Protein AF-A0A0R1DWP8-F1 (afdb_monomer)

Foldseek 3Di:
DPPVVVVVVVVLVPDDDPDDDPDDDDDDDDDDDDDPVVVVVVPDDDDDDDDDDDDDDDDDDDDDFPPPDDDDDDPDDPPDDDDPPPPPDPDDDVVVVLVVLQALPPPCLVVLCVVQQPVLVVVLVVLLVVLVVLLVVLVDPVNQWLLSLLSNLLSVLSNLLSVLSCLARHQLSNCSHPVPPPCSNFPPNLVCVLPSVLSNQLSVQLNVQSVVVSVVLVVCVPVPVVVNVVCTGSVNSVVSSVVSSVVSCVLSVCSSQQKDKDWADDPPDPDIGIDIDGHPLNPDPVCCCVNVPVSCVVSVPPD

Mean predicted aligned error: 15.62 Å

Sequence (303 aa):
MSGAAVARLLLRLELPSPGVMPPPPTDYDYGGPISDDEFLASAMATEGPTVRYDLFPQNHSQSTLQIVLNHTEVQTDLQYPHYDDLGLDPEPNWTRICEDVYNPLLENNRIEFWVCGVLINIVGVLGILGNIISMIILSRPQMRSSINYLLTGLARCDTVLIITSILLFGIPSIYPYTGHFFGYYNYVYPFISPAVFPIGMIAQTASIYMTFTVTLERYVAVCHPLKARALCTYGRAKIYFIVCVCFSLAYNMPRFWEVLTITYPEPGKDVILHCVRPSRLRRSEAYINIYIHWCYLIAGEAG

Solvent-accessible surface area (backbone atoms only — not comparable to full-atom values): 17936 Å² total; per-residue (Å²): 135,71,62,66,62,53,48,47,56,47,52,78,73,63,67,77,76,79,73,84,72,78,80,77,86,90,82,81,90,81,77,83,85,84,57,77,73,68,63,60,63,78,76,69,89,84,89,91,90,90,91,86,88,89,87,86,89,84,91,79,95,78,90,87,80,77,78,86,79,80,74,77,95,69,98,65,76,97,81,73,92,72,93,69,86,74,79,81,66,99,66,78,71,60,66,61,57,46,54,58,74,69,46,54,83,48,77,62,30,60,58,39,22,54,50,29,29,43,46,43,37,55,55,33,55,54,48,42,53,51,28,50,52,46,37,61,61,37,67,35,80,92,47,73,40,20,67,34,51,41,53,37,51,30,32,51,23,51,39,49,27,38,52,34,43,31,62,70,38,10,61,46,27,38,22,52,62,67,70,44,62,50,66,47,45,38,72,40,40,31,72,45,43,39,59,43,51,32,50,24,51,22,23,48,47,22,30,52,50,40,51,52,48,50,52,50,50,54,48,35,48,70,80,34,53,80,56,22,73,70,64,60,29,55,74,47,32,53,49,52,52,50,51,33,45,54,51,19,44,64,72,36,50,71,48,51,57,30,41,42,66,47,78,44,76,45,90,96,50,98,53,70,47,38,34,74,42,80,27,74,57,60,68,32,67,67,46,42,50,49,54,60,47,49,45,38,53,61,67,62,68,74,115

Structure (mmCIF, N/CA/C/O backbone):
data_AF-A0A0R1DWP8-F1
#
_entry.id   AF-A0A0R1DWP8-F1
#
loop_
_atom_site.group_PDB
_atom_site.id
_atom_site.type_symbol
_atom_site.label_atom_id
_atom_site.label_alt_id
_atom_site.label_comp_id
_atom_site.label_asym_id
_atom_site.label_entity_id
_atom_site.label_seq_id
_atom_site.pdbx_PDB_ins_code
_atom_site.Cartn_x
_atom_site.Cartn_y
_atom_site.Cartn_z
_atom_site.occupancy
_atom_site.B_iso_or_equiv
_atom_site.auth_seq_id
_atom_site.auth_comp_id
_atom_site.auth_asym_id
_atom_site.auth_atom_id
_atom_site.pdbx_PDB_model_num
ATOM 1 N N . MET A 1 1 ? -2.349 12.194 1.369 1.00 28.66 1 MET A N 1
ATOM 2 C CA . MET A 1 1 ? -1.369 12.363 0.265 1.00 28.66 1 MET A CA 1
ATOM 3 C C . MET A 1 1 ? -1.255 11.140 -0.668 1.00 28.66 1 MET A C 1
ATOM 5 O O . MET A 1 1 ? -0.378 11.132 -1.517 1.00 28.66 1 MET A O 1
ATOM 9 N N . SER A 1 2 ? -2.149 10.137 -0.591 1.00 33.84 2 SER A N 1
ATOM 10 C CA . SER A 1 2 ? -2.003 8.855 -1.317 1.00 33.84 2 SER A CA 1
ATOM 11 C C . SER A 1 2 ? -2.840 8.726 -2.604 1.00 33.84 2 SER A C 1
ATOM 13 O O . SER A 1 2 ? -2.644 7.765 -3.339 1.00 33.84 2 SER A O 1
ATOM 15 N N . GLY A 1 3 ? -3.753 9.662 -2.895 1.00 29.44 3 GLY A N 1
ATOM 16 C CA . GLY A 1 3 ? -4.617 9.585 -4.083 1.00 29.44 3 GLY A CA 1
ATOM 17 C C . GLY A 1 3 ? -3.919 10.012 -5.375 1.00 29.44 3 GLY A C 1
ATOM 18 O O . GLY A 1 3 ? -4.047 9.341 -6.386 1.00 29.44 3 GLY A O 1
ATOM 19 N N . ALA A 1 4 ? -3.106 11.073 -5.342 1.00 29.05 4 ALA A N 1
ATOM 20 C CA . ALA A 1 4 ? -2.500 11.641 -6.551 1.00 29.05 4 ALA A CA 1
ATOM 21 C C . ALA A 1 4 ? -1.375 10.778 -7.155 1.00 29.05 4 ALA A C 1
ATOM 23 O O . ALA A 1 4 ? -1.188 10.786 -8.365 1.00 29.05 4 ALA A O 1
ATOM 24 N N . ALA A 1 5 ? -0.634 10.023 -6.337 1.00 32.44 5 ALA A N 1
ATOM 25 C CA . ALA A 1 5 ? 0.430 9.133 -6.817 1.00 32.44 5 ALA A CA 1
ATOM 26 C C . ALA A 1 5 ? -0.135 7.835 -7.423 1.00 32.44 5 ALA A C 1
ATOM 28 O O . ALA A 1 5 ? 0.318 7.401 -8.478 1.00 32.44 5 ALA A O 1
ATOM 29 N N . VAL A 1 6 ? -1.183 7.272 -6.806 1.00 37.12 6 VAL A N 1
ATOM 30 C CA . VAL A 1 6 ? -1.931 6.128 -7.355 1.00 37.12 6 VAL A CA 1
ATOM 31 C C . VAL A 1 6 ? -2.707 6.549 -8.601 1.00 37.12 6 VAL A C 1
ATOM 33 O O . VAL A 1 6 ? -2.630 5.856 -9.607 1.00 37.12 6 VAL A O 1
ATOM 36 N N . ALA A 1 7 ? -3.350 7.721 -8.588 1.00 30.72 7 ALA A N 1
ATOM 37 C CA . ALA A 1 7 ? -3.970 8.307 -9.772 1.00 30.72 7 ALA A CA 1
ATOM 38 C C . ALA A 1 7 ? -2.946 8.584 -10.878 1.00 30.72 7 ALA A C 1
ATOM 40 O O . ALA A 1 7 ? -3.291 8.444 -12.033 1.00 30.72 7 ALA A O 1
ATOM 41 N N . ARG A 1 8 ? -1.681 8.911 -10.567 1.00 33.50 8 ARG A N 1
ATOM 42 C CA . ARG A 1 8 ? -0.613 9.057 -11.575 1.00 33.50 8 ARG A CA 1
ATOM 43 C C . ARG A 1 8 ? -0.133 7.728 -12.166 1.00 33.50 8 ARG A C 1
ATOM 45 O O . ARG A 1 8 ? 0.199 7.700 -13.346 1.00 33.50 8 ARG A O 1
ATOM 52 N N . LEU A 1 9 ? -0.117 6.638 -11.390 1.00 36.19 9 LEU A N 1
ATOM 53 C CA . LEU A 1 9 ? 0.139 5.292 -11.929 1.00 36.19 9 LEU A CA 1
ATOM 54 C C . LEU A 1 9 ? -1.038 4.790 -12.767 1.00 36.19 9 LEU A C 1
ATOM 56 O O . LEU A 1 9 ? -0.833 4.170 -13.805 1.00 36.19 9 LEU A O 1
ATOM 60 N N . LEU A 1 10 ? -2.263 5.070 -12.312 1.00 36.53 10 LEU A N 1
ATOM 61 C CA . LEU A 1 10 ? -3.472 4.804 -13.077 1.00 36.53 10 LEU A CA 1
ATOM 62 C C . LEU A 1 10 ? -3.459 5.633 -14.366 1.00 36.53 10 LEU A C 1
ATOM 64 O O . LEU A 1 10 ? -3.587 5.003 -15.405 1.00 36.53 10 LEU A O 1
ATOM 68 N N . LEU A 1 11 ? -3.097 6.928 -14.316 1.00 32.66 11 LEU A N 1
ATOM 69 C CA . LEU A 1 11 ? -2.936 7.855 -15.456 1.00 32.66 11 LEU A CA 1
ATOM 70 C C . LEU A 1 11 ? -1.864 7.405 -16.454 1.00 32.66 11 LEU A C 1
ATOM 72 O O . LEU A 1 11 ? -2.085 7.484 -17.659 1.00 32.66 11 LEU A O 1
ATOM 76 N N . ARG A 1 12 ? -0.720 6.879 -15.985 1.00 37.69 12 ARG A N 1
ATOM 77 C CA . ARG A 1 12 ? 0.297 6.232 -16.846 1.00 37.69 12 ARG A CA 1
ATOM 78 C C . ARG A 1 12 ? -0.242 4.969 -17.545 1.00 37.69 12 ARG A C 1
ATOM 80 O O . ARG A 1 12 ? 0.349 4.528 -18.523 1.00 37.69 12 ARG A O 1
ATOM 87 N N . LEU A 1 13 ? -1.354 4.407 -17.068 1.00 38.75 13 LEU A N 1
ATOM 88 C CA . LEU A 1 13 ? -2.076 3.263 -17.636 1.00 38.75 13 LEU A CA 1
ATOM 89 C C . LEU A 1 13 ? -3.462 3.652 -18.217 1.00 38.75 13 LEU A C 1
ATOM 91 O O . LEU A 1 13 ? -4.263 2.748 -18.469 1.00 38.75 13 LEU A O 1
ATOM 95 N N . GLU A 1 14 ? -3.777 4.946 -18.392 1.00 37.50 14 GLU A N 1
ATOM 96 C CA . GLU A 1 14 ? -5.156 5.447 -18.615 1.00 37.50 14 GLU A CA 1
ATOM 97 C C . GLU A 1 14 ? -5.428 6.074 -19.980 1.00 37.50 14 GLU A C 1
ATOM 99 O O . GLU A 1 14 ? -6.551 6.507 -20.215 1.00 37.50 14 GLU A O 1
ATOM 104 N N . LEU A 1 15 ? -4.472 6.122 -20.906 1.00 28.83 15 LEU A N 1
ATOM 105 C CA . LEU A 1 15 ? -4.762 6.658 -22.235 1.00 28.83 15 LEU A CA 1
ATOM 106 C C . LEU A 1 15 ? -4.417 5.634 -23.320 1.00 28.83 15 LEU A C 1
ATOM 108 O O . LEU A 1 15 ? -3.239 5.389 -23.581 1.00 28.83 15 LEU A O 1
ATOM 112 N N . PRO A 1 16 ? -5.422 5.070 -24.020 1.00 27.69 16 PRO A N 1
ATOM 113 C CA . PRO A 1 16 ? -5.263 4.916 -25.459 1.00 27.69 16 PRO A CA 1
ATOM 114 C C . PRO A 1 16 ? -4.903 6.304 -26.001 1.00 27.69 16 PRO A C 1
ATOM 116 O O . PRO A 1 16 ? -5.488 7.295 -25.551 1.00 27.69 16 PRO A O 1
ATOM 119 N N . SER A 1 17 ? -3.936 6.394 -26.919 1.00 30.09 17 SER A N 1
ATOM 120 C CA . SER A 1 17 ? -3.616 7.650 -27.607 1.00 30.09 17 SER A CA 1
ATOM 121 C C . SER A 1 17 ? -4.910 8.390 -27.961 1.00 30.09 17 SER A C 1
ATOM 123 O O . SER A 1 17 ? -5.827 7.741 -28.478 1.00 30.09 17 SER A O 1
ATOM 125 N N . PRO A 1 18 ? -5.024 9.704 -27.684 1.00 28.73 18 PRO A N 1
ATOM 126 C CA . PRO A 1 18 ? -6.157 10.477 -28.159 1.00 28.73 18 PRO A CA 1
ATOM 127 C C . PRO A 1 18 ? -6.314 10.200 -29.650 1.00 28.73 18 PRO A C 1
ATOM 129 O O . PRO A 1 18 ? -5.380 10.416 -30.425 1.00 28.73 18 PRO A O 1
ATOM 132 N N . GLY A 1 19 ? -7.469 9.654 -30.035 1.00 33.06 19 GLY A N 1
ATOM 133 C CA . GLY A 1 19 ? -7.842 9.578 -31.435 1.00 33.06 19 GLY A CA 1
ATOM 134 C C . GLY A 1 19 ? -7.682 10.972 -32.027 1.00 33.06 19 GLY A C 1
ATOM 135 O O . GLY A 1 19 ? -8.116 11.954 -31.423 1.00 33.06 19 GLY A O 1
ATOM 136 N N . VAL A 1 20 ? -6.993 11.053 -33.162 1.00 34.34 20 VAL A N 1
ATOM 137 C CA . VAL A 1 20 ? -6.796 12.291 -33.912 1.00 34.34 20 VAL A CA 1
ATOM 138 C C . VAL A 1 20 ? -8.172 12.907 -34.156 1.00 34.34 20 VAL A C 1
ATOM 140 O O . VAL A 1 20 ? -8.962 12.389 -34.944 1.00 34.34 20 VAL A O 1
ATOM 143 N N . MET A 1 21 ? -8.489 13.987 -33.446 1.00 25.92 21 MET A N 1
ATOM 144 C CA . MET A 1 21 ? -9.636 14.814 -33.789 1.00 25.92 21 MET A CA 1
ATOM 145 C C . MET A 1 21 ? -9.281 15.514 -35.109 1.00 25.92 21 MET A C 1
ATOM 147 O O . MET A 1 21 ? -8.206 16.117 -35.185 1.00 25.92 21 MET A O 1
ATOM 151 N N . PRO A 1 22 ? -10.106 15.407 -36.167 1.00 32.38 22 PRO A N 1
ATOM 152 C CA . PRO A 1 22 ? -9.824 16.101 -37.414 1.00 32.38 22 PRO A CA 1
ATOM 153 C C . PRO A 1 22 ? -9.796 17.617 -37.160 1.00 32.38 22 PRO A C 1
ATOM 155 O O . PRO A 1 22 ? -10.586 18.107 -36.344 1.00 32.38 22 PRO A O 1
ATOM 158 N N . PRO A 1 23 ? -8.889 18.364 -37.813 1.00 32.97 23 PRO A N 1
ATOM 159 C CA . PRO A 1 23 ? -8.772 19.798 -37.596 1.00 32.97 23 PRO A CA 1
ATOM 160 C C . PRO A 1 23 ? -10.084 20.511 -37.974 1.00 32.97 23 PRO A C 1
ATOM 162 O O . PRO A 1 23 ? -10.736 20.116 -38.946 1.00 32.97 23 PRO A O 1
ATOM 165 N N . PRO A 1 24 ? -10.491 21.552 -37.226 1.00 31.28 24 PRO A N 1
ATOM 166 C CA . PRO A 1 24 ? -11.641 22.369 -37.593 1.00 31.28 24 PRO A CA 1
ATOM 167 C C . PRO A 1 24 ? -11.373 23.120 -38.913 1.00 31.28 24 PRO A C 1
ATOM 169 O O . PRO A 1 24 ? -10.214 23.392 -39.237 1.00 31.28 24 PRO A O 1
ATOM 172 N N . PRO A 1 25 ? -12.425 23.452 -39.685 1.00 34.59 25 PRO A N 1
ATOM 173 C CA . PRO A 1 25 ? -12.286 24.086 -40.992 1.00 34.59 25 PRO A CA 1
ATOM 174 C C . PRO A 1 25 ? -11.568 25.437 -40.881 1.00 34.59 25 PRO A C 1
ATOM 176 O O . PRO A 1 25 ? -11.908 26.276 -40.048 1.00 34.59 25 PRO A O 1
ATOM 179 N N . THR A 1 26 ? -10.554 25.618 -41.726 1.00 39.34 26 THR A N 1
ATOM 180 C CA . THR A 1 26 ? -9.769 26.844 -41.871 1.00 39.34 26 THR A CA 1
ATOM 181 C C . THR A 1 26 ? -10.599 27.918 -42.563 1.00 39.34 26 THR A C 1
ATOM 183 O O . THR A 1 26 ? -10.732 27.888 -43.782 1.00 39.34 26 THR A O 1
ATOM 186 N N . ASP A 1 27 ? -11.121 28.869 -41.798 1.00 39.84 27 ASP A N 1
ATOM 187 C CA . ASP A 1 27 ? -11.530 30.171 -42.323 1.00 39.84 27 ASP A CA 1
ATOM 188 C C . ASP A 1 27 ? -11.321 31.232 -41.238 1.00 39.84 27 ASP A C 1
ATOM 190 O O . ASP A 1 27 ? -12.167 31.434 -40.370 1.00 39.84 27 ASP A O 1
ATOM 194 N N . TYR A 1 28 ? -10.163 31.895 -41.283 1.00 37.19 28 TYR A N 1
ATOM 195 C CA . TYR A 1 28 ? -10.017 33.269 -40.809 1.00 37.19 28 TYR A CA 1
ATOM 196 C C . TYR A 1 28 ? -9.082 34.028 -41.752 1.00 37.19 28 TYR A C 1
ATOM 198 O O . TYR A 1 28 ? -7.894 33.736 -41.876 1.00 37.19 28 TYR A O 1
ATOM 206 N N . ASP A 1 29 ? -9.701 34.993 -42.419 1.00 38.53 29 ASP A N 1
ATOM 207 C CA . ASP A 1 29 ? -9.158 36.036 -43.275 1.00 38.53 29 ASP A CA 1
ATOM 208 C C . ASP A 1 29 ? -8.167 36.934 -42.513 1.00 38.53 29 ASP A C 1
ATOM 210 O O . ASP A 1 29 ? -8.506 37.520 -41.482 1.00 38.53 29 ASP A O 1
ATOM 214 N N . TYR A 1 30 ? -6.950 37.055 -43.043 1.00 38.53 30 TYR A N 1
ATOM 215 C CA . TYR A 1 30 ? -6.006 38.121 -42.709 1.00 38.53 30 TYR A CA 1
ATOM 216 C C . TYR A 1 30 ? -5.525 38.782 -44.008 1.00 38.53 30 TYR A C 1
ATOM 218 O O . TYR A 1 30 ? -4.431 38.525 -44.493 1.00 38.53 30 TYR A O 1
ATOM 226 N N . GLY A 1 31 ? -6.400 39.602 -44.590 1.00 39.56 31 GLY A N 1
ATOM 227 C CA . GLY A 1 31 ? -6.104 40.911 -45.176 1.00 39.56 31 GLY A CA 1
ATOM 228 C C . GLY A 1 31 ? -4.856 41.069 -46.054 1.00 39.56 31 GLY A C 1
ATOM 229 O O . GLY A 1 31 ? -3.773 41.287 -45.537 1.00 39.56 31 GLY A O 1
ATOM 230 N N . GLY A 1 32 ? -5.084 41.167 -47.370 1.00 49.75 32 GLY A N 1
ATOM 231 C CA . GLY A 1 32 ? -4.388 42.072 -48.306 1.00 49.75 32 GLY A CA 1
ATOM 232 C C . GLY A 1 32 ? -2.907 41.802 -48.664 1.00 49.75 32 GLY A C 1
ATOM 233 O O . GLY A 1 32 ? -2.110 41.436 -47.811 1.00 49.75 32 GLY A O 1
ATOM 234 N N . PRO A 1 33 ? -2.494 42.012 -49.931 1.00 44.12 33 PRO A N 1
ATOM 235 C CA . PRO A 1 33 ? -1.130 41.730 -50.382 1.00 44.12 33 PRO A CA 1
ATOM 236 C C . PRO A 1 33 ? -0.096 42.751 -49.874 1.00 44.12 33 PRO A C 1
ATOM 238 O O . PRO A 1 33 ? -0.355 43.952 -49.817 1.00 44.12 33 PRO A O 1
ATOM 241 N N . ILE A 1 34 ? 1.095 42.237 -49.560 1.00 52.38 34 ILE A N 1
ATOM 242 C CA . ILE A 1 34 ? 2.315 42.982 -49.213 1.00 52.38 34 ILE A CA 1
ATOM 243 C C . ILE A 1 34 ? 2.805 43.769 -50.444 1.00 52.38 34 ILE A C 1
ATOM 245 O O . ILE A 1 34 ? 2.722 43.268 -51.565 1.00 52.38 34 ILE A O 1
ATOM 249 N N . SER A 1 35 ? 3.298 44.997 -50.247 1.00 51.69 35 SER A N 1
ATOM 250 C CA . SER A 1 35 ? 3.806 45.858 -51.331 1.00 51.69 35 SER A CA 1
ATOM 251 C C . SER A 1 35 ? 5.200 45.439 -51.826 1.00 51.69 35 SER A C 1
ATOM 253 O O . SER A 1 35 ? 6.019 44.960 -51.040 1.00 51.69 35 SER A O 1
ATOM 255 N N . ASP A 1 36 ? 5.489 45.654 -53.116 1.00 47.16 36 ASP A N 1
ATOM 256 C CA . ASP A 1 36 ? 6.731 45.222 -53.790 1.00 47.16 36 ASP A CA 1
ATOM 257 C C . ASP A 1 36 ? 8.021 45.782 -53.147 1.00 47.16 36 ASP A C 1
ATOM 259 O O . ASP A 1 36 ? 9.086 45.164 -53.219 1.00 47.16 36 ASP A O 1
ATOM 263 N N . ASP A 1 37 ? 7.923 46.911 -52.445 1.00 49.25 37 ASP A N 1
ATOM 264 C CA . ASP A 1 37 ? 9.044 47.570 -51.766 1.00 49.25 37 ASP A CA 1
ATOM 265 C C . ASP A 1 37 ? 9.489 46.811 -50.500 1.00 49.25 37 ASP A C 1
ATOM 267 O O . ASP A 1 37 ? 10.664 46.816 -50.126 1.00 49.25 37 ASP A O 1
ATOM 271 N N . GLU A 1 38 ? 8.552 46.110 -49.855 1.00 51.09 38 GLU A N 1
ATOM 272 C CA . GLU A 1 38 ? 8.763 45.360 -48.613 1.00 51.09 38 GLU A CA 1
ATOM 273 C C . GLU A 1 38 ? 9.367 43.969 -48.890 1.00 51.09 38 GLU A C 1
ATOM 275 O O . GLU A 1 38 ? 10.123 43.432 -48.080 1.00 51.09 38 GLU A O 1
ATOM 280 N N . PHE A 1 39 ? 9.128 43.431 -50.092 1.00 42.84 39 PHE A N 1
ATOM 281 C CA . PHE A 1 39 ? 9.736 42.195 -50.596 1.00 42.84 39 PHE A CA 1
ATOM 282 C C . PHE A 1 39 ? 11.210 42.379 -51.007 1.00 42.84 39 PHE A C 1
ATOM 284 O O . PHE A 1 39 ? 12.029 41.474 -50.837 1.00 42.84 39 PHE A O 1
ATOM 291 N N . LEU A 1 40 ? 11.587 43.560 -51.508 1.00 41.28 40 LEU A N 1
ATOM 292 C CA . LEU A 1 40 ? 12.958 43.841 -51.957 1.00 41.28 40 LEU A CA 1
ATOM 293 C C . LEU A 1 40 ? 13.932 44.141 -50.802 1.00 41.28 40 LEU A C 1
ATOM 295 O O . LEU A 1 40 ? 15.138 43.941 -50.951 1.00 41.28 40 LEU A O 1
ATOM 299 N N . ALA A 1 41 ? 13.427 44.559 -49.637 1.00 45.69 41 ALA A N 1
ATOM 300 C CA . ALA A 1 41 ? 14.248 44.910 -48.478 1.00 45.69 41 ALA A CA 1
ATOM 301 C C . ALA A 1 41 ? 14.799 43.695 -47.703 1.00 45.69 41 ALA A C 1
ATOM 303 O O . ALA A 1 41 ? 15.847 43.805 -47.068 1.00 45.69 41 ALA A O 1
ATOM 304 N N . SER A 1 42 ? 14.156 42.521 -47.769 1.00 42.19 42 SER A N 1
ATOM 305 C CA . SER A 1 42 ? 14.644 41.318 -47.069 1.00 42.19 42 SER A CA 1
ATOM 306 C C . SER A 1 42 ? 15.679 40.514 -47.863 1.00 42.19 42 SER A C 1
ATOM 308 O O . SER A 1 42 ? 16.307 39.612 -47.313 1.00 42.19 42 SER A O 1
ATOM 310 N N . ALA A 1 43 ? 15.863 40.813 -49.153 1.00 36.72 43 ALA A N 1
ATOM 311 C CA . ALA A 1 43 ? 16.716 40.046 -50.062 1.00 36.72 43 ALA A CA 1
ATOM 312 C C . ALA A 1 43 ? 18.175 40.547 -50.146 1.00 36.72 43 ALA A C 1
ATOM 314 O O . ALA A 1 43 ? 18.965 39.983 -50.902 1.00 36.72 43 ALA A O 1
ATOM 315 N N . MET A 1 44 ? 18.565 41.588 -49.397 1.00 40.88 44 MET A N 1
ATOM 316 C CA . MET A 1 44 ? 19.893 42.207 -49.520 1.00 40.88 44 MET A CA 1
ATOM 317 C C . MET A 1 44 ? 20.529 42.587 -48.168 1.00 40.88 44 MET A C 1
ATOM 319 O O . MET A 1 44 ? 20.521 43.754 -47.790 1.00 40.88 44 MET A O 1
ATOM 323 N N . ALA A 1 45 ? 21.154 41.630 -47.468 1.00 33.75 45 ALA A N 1
ATOM 324 C CA . ALA A 1 45 ? 22.270 41.918 -46.549 1.00 33.75 45 ALA A CA 1
ATOM 325 C C . ALA A 1 45 ? 23.180 40.686 -46.322 1.00 33.75 45 ALA A C 1
ATOM 327 O O . ALA A 1 45 ? 22.714 39.599 -45.996 1.00 33.75 45 ALA A O 1
ATOM 328 N N . THR A 1 46 ? 24.486 40.890 -46.517 1.00 32.44 46 THR A N 1
ATOM 329 C CA . THR A 1 46 ? 25.595 39.929 -46.710 1.00 32.44 46 THR A CA 1
ATOM 330 C C . THR A 1 46 ? 26.584 39.820 -45.519 1.00 32.44 46 THR A C 1
ATOM 332 O O . THR A 1 46 ? 26.914 40.837 -44.924 1.00 32.44 46 THR A O 1
ATOM 335 N N . GLU A 1 47 ? 27.078 38.590 -45.268 1.00 32.19 47 GLU A N 1
ATOM 336 C CA . GLU A 1 47 ? 28.386 38.061 -44.751 1.00 32.19 47 GLU A CA 1
ATOM 337 C C . GLU A 1 47 ? 29.243 38.656 -43.574 1.00 32.19 47 GLU A C 1
ATOM 339 O O . GLU A 1 47 ? 29.739 39.776 -43.655 1.00 32.19 47 GLU A O 1
ATOM 344 N N . GLY A 1 48 ? 29.618 37.765 -42.608 1.00 27.95 48 GLY A N 1
ATOM 345 C CA . GLY A 1 48 ? 30.978 37.540 -41.996 1.00 27.95 48 GLY A CA 1
ATOM 346 C C . GLY A 1 48 ? 31.281 37.994 -40.527 1.00 27.95 48 GLY A C 1
ATOM 347 O O . GLY A 1 48 ? 30.621 38.926 -40.076 1.00 27.95 48 GLY A O 1
ATOM 348 N N . PRO A 1 49 ? 32.323 37.485 -39.775 1.00 33.56 49 PRO A N 1
ATOM 349 C CA . PRO A 1 49 ? 33.109 36.220 -39.812 1.00 33.56 49 PRO A CA 1
ATOM 350 C C . PRO A 1 49 ? 33.345 35.481 -38.428 1.00 33.56 49 PRO A C 1
ATOM 352 O O . PRO A 1 49 ? 32.870 35.888 -37.373 1.00 33.56 49 PRO A O 1
ATOM 355 N N . THR A 1 50 ? 34.109 34.369 -38.476 1.00 33.22 50 THR A N 1
ATOM 356 C CA . THR A 1 50 ? 34.420 33.220 -37.557 1.00 33.22 50 THR A CA 1
ATOM 357 C C . THR A 1 50 ? 35.346 33.397 -36.321 1.00 33.22 50 THR A C 1
ATOM 359 O O . THR A 1 50 ? 36.275 34.188 -36.428 1.00 33.22 50 THR A O 1
ATOM 362 N N . VAL A 1 51 ? 35.284 32.497 -35.298 1.00 25.44 51 VAL A N 1
ATOM 363 C CA . VAL A 1 51 ? 36.454 31.943 -34.525 1.00 25.44 51 VAL A CA 1
ATOM 364 C C . VAL A 1 51 ? 36.186 30.508 -33.982 1.00 25.44 51 VAL A C 1
ATOM 366 O O . VAL A 1 51 ? 35.112 30.226 -33.464 1.00 25.44 51 VAL A O 1
ATOM 369 N N . ARG A 1 52 ? 37.196 29.622 -34.079 1.00 25.84 52 ARG A N 1
ATOM 370 C CA . ARG A 1 52 ? 37.296 28.193 -33.676 1.00 25.84 52 ARG A CA 1
ATOM 371 C C . ARG A 1 52 ? 38.400 28.031 -32.620 1.00 25.84 52 ARG A C 1
ATOM 373 O O . ARG A 1 52 ? 39.396 28.700 -32.825 1.00 25.84 52 ARG A O 1
ATOM 380 N N . TYR A 1 53 ? 38.305 27.112 -31.640 1.00 23.66 53 TYR A N 1
ATOM 381 C CA . TYR A 1 53 ? 39.433 26.272 -31.147 1.00 23.66 53 TYR A CA 1
ATOM 382 C C . TYR A 1 53 ? 38.942 25.053 -30.334 1.00 23.66 53 TYR A C 1
ATOM 384 O O . TYR A 1 53 ? 38.271 25.211 -29.319 1.00 23.66 53 TYR A O 1
ATOM 392 N N . ASP A 1 54 ? 39.347 23.856 -30.774 1.00 26.31 54 ASP A N 1
ATOM 393 C CA . ASP A 1 54 ? 39.259 22.576 -30.054 1.00 26.31 54 ASP A CA 1
ATOM 394 C C . ASP A 1 54 ? 40.517 22.338 -29.198 1.00 26.31 54 ASP A C 1
ATOM 396 O O . ASP A 1 54 ? 41.628 22.636 -29.643 1.00 26.31 54 ASP A O 1
ATOM 400 N N . LEU A 1 55 ? 40.359 21.703 -28.028 1.00 26.66 55 LEU A N 1
ATOM 401 C CA . LEU A 1 55 ? 41.434 21.047 -27.267 1.00 26.66 55 LEU A CA 1
ATOM 402 C C . LEU A 1 55 ? 40.899 19.757 -26.599 1.00 26.66 55 LEU A C 1
ATOM 404 O O . LEU A 1 55 ? 40.092 19.811 -25.679 1.00 26.66 55 LEU A O 1
ATOM 408 N N . PHE A 1 56 ? 41.402 18.599 -27.029 1.00 29.41 56 PHE A N 1
ATOM 409 C CA . PHE A 1 56 ? 41.404 17.301 -26.318 1.00 29.41 56 PHE A CA 1
ATOM 410 C C . PHE A 1 56 ? 42.882 16.830 -26.231 1.00 29.41 56 PHE A C 1
ATOM 412 O O . PHE A 1 56 ? 43.674 17.395 -26.993 1.00 29.41 56 PHE A O 1
ATOM 419 N N . PRO A 1 57 ? 43.323 15.798 -25.454 1.00 44.75 57 PRO A N 1
ATOM 420 C CA . PRO A 1 57 ? 42.614 14.832 -24.573 1.00 44.75 57 PRO A CA 1
ATOM 421 C C . PRO A 1 57 ? 43.344 14.493 -23.224 1.00 44.75 57 PRO A C 1
ATOM 423 O O . PRO A 1 57 ? 44.474 14.915 -23.010 1.00 44.75 57 PRO A O 1
ATOM 426 N N . GLN A 1 58 ? 42.749 13.672 -22.330 1.00 26.22 58 GLN A N 1
ATOM 427 C CA . GLN A 1 58 ? 43.317 12.387 -21.825 1.00 26.22 58 GLN A CA 1
ATOM 428 C C . GLN A 1 58 ? 42.554 11.752 -20.631 1.00 26.22 58 GLN A C 1
ATOM 430 O O . GLN A 1 58 ? 42.471 12.300 -19.538 1.00 26.22 58 GLN A O 1
ATOM 435 N N . ASN A 1 59 ? 42.070 10.531 -20.886 1.00 26.62 59 ASN A N 1
ATOM 436 C CA . ASN A 1 59 ? 41.920 9.339 -20.038 1.00 26.62 59 ASN A CA 1
ATOM 437 C C . ASN A 1 59 ? 42.105 9.425 -18.508 1.00 26.62 59 ASN A C 1
ATOM 439 O O . ASN A 1 59 ? 43.223 9.338 -17.998 1.00 26.62 59 ASN A O 1
ATOM 443 N N . HIS A 1 60 ? 40.995 9.234 -17.786 1.00 26.06 60 HIS A N 1
ATOM 444 C CA . HIS A 1 60 ? 40.987 8.291 -16.667 1.00 26.06 60 HIS A CA 1
ATOM 445 C C . HIS A 1 60 ? 39.681 7.486 -16.623 1.00 26.06 60 HIS A C 1
ATOM 447 O O . HIS A 1 60 ? 38.587 7.997 -16.834 1.00 26.06 60 HIS A O 1
ATOM 453 N N . SER A 1 61 ? 39.853 6.186 -16.423 1.00 33.28 61 SER A N 1
ATOM 454 C CA . SER A 1 61 ? 38.866 5.110 -16.415 1.00 33.28 61 SER A CA 1
ATOM 455 C C . SER A 1 61 ? 37.621 5.392 -15.567 1.00 33.28 61 SER A C 1
ATOM 457 O O . SER A 1 61 ? 37.736 5.474 -14.345 1.00 33.28 61 SER A O 1
ATOM 459 N N . GLN A 1 62 ? 36.432 5.401 -16.180 1.00 28.50 62 GLN A N 1
ATOM 460 C CA . GLN A 1 62 ? 35.178 5.117 -15.475 1.00 28.50 62 GLN A CA 1
ATOM 461 C C . GLN A 1 62 ? 34.198 4.338 -16.357 1.00 28.50 62 GLN A C 1
ATOM 463 O O . GLN A 1 62 ? 33.523 4.846 -17.248 1.00 28.50 62 GLN A O 1
ATOM 468 N N . SER A 1 63 ? 34.165 3.046 -16.071 1.00 31.97 63 SER A N 1
ATOM 469 C CA . SER A 1 63 ? 33.220 2.048 -16.530 1.00 31.97 63 SER A CA 1
ATOM 470 C C . SER A 1 63 ? 31.795 2.405 -16.075 1.00 31.97 63 SER A C 1
ATOM 472 O O . SER A 1 63 ? 31.586 2.754 -14.913 1.00 31.97 63 SER A O 1
ATOM 474 N N . THR A 1 64 ? 30.806 2.266 -16.969 1.00 32.03 64 THR A N 1
ATOM 475 C CA . THR A 1 64 ? 29.666 1.307 -16.906 1.00 32.03 64 THR A CA 1
ATOM 476 C C . THR A 1 64 ? 28.337 1.820 -17.500 1.00 32.03 64 THR A C 1
ATOM 478 O O . THR A 1 64 ? 27.433 1.008 -17.614 1.00 32.03 64 THR A O 1
ATOM 481 N N . LEU A 1 65 ? 28.149 3.083 -17.922 1.00 36.38 65 LEU A N 1
ATOM 482 C CA . LEU A 1 65 ? 26.789 3.522 -18.334 1.00 36.38 65 LEU A CA 1
ATOM 483 C C . LEU A 1 65 ? 26.679 4.648 -19.387 1.00 36.38 65 LEU A C 1
ATOM 485 O O . LEU A 1 65 ? 25.600 5.198 -19.563 1.00 36.38 65 LEU A O 1
ATOM 489 N N . GLN A 1 66 ? 27.740 4.971 -20.134 1.00 28.56 66 GLN A N 1
ATOM 490 C CA . GLN A 1 66 ? 27.668 5.974 -21.219 1.00 28.56 66 GLN A CA 1
ATOM 491 C C . GLN A 1 66 ? 27.372 5.411 -22.625 1.00 28.56 66 GLN A C 1
ATOM 493 O O . GLN A 1 66 ? 27.323 6.171 -23.584 1.00 28.56 66 GLN A O 1
ATOM 498 N N . ILE A 1 67 ? 27.153 4.102 -22.786 1.00 37.16 67 ILE A N 1
ATOM 499 C CA . ILE A 1 67 ? 27.096 3.489 -24.130 1.00 37.16 67 ILE A CA 1
ATOM 500 C C . ILE A 1 67 ? 25.703 3.546 -24.788 1.00 37.16 67 ILE A C 1
ATOM 502 O O . ILE A 1 67 ? 25.602 3.349 -25.992 1.00 37.16 67 ILE A O 1
ATOM 506 N N . VAL A 1 68 ? 24.613 3.851 -24.077 1.00 37.97 68 VAL A N 1
ATOM 507 C CA . VAL A 1 68 ? 23.276 3.601 -24.661 1.00 37.97 68 VAL A CA 1
ATOM 508 C C . VAL A 1 68 ? 22.712 4.742 -25.516 1.00 37.97 68 VAL A C 1
ATOM 510 O O . VAL A 1 68 ? 21.882 4.464 -26.374 1.00 37.97 68 VAL A O 1
ATOM 513 N N . LEU A 1 69 ? 23.177 5.986 -25.391 1.00 34.69 69 LEU A N 1
ATOM 514 C CA . LEU A 1 69 ? 22.713 7.075 -26.262 1.00 34.69 69 LEU A CA 1
ATOM 515 C C . LEU A 1 69 ? 23.856 8.032 -26.589 1.00 34.69 69 LEU A C 1
ATOM 517 O O . LEU A 1 69 ? 23.939 9.133 -26.056 1.00 34.69 69 LEU A O 1
ATOM 521 N N . ASN A 1 70 ? 24.745 7.596 -27.479 1.00 30.56 70 ASN A N 1
ATOM 522 C CA . ASN A 1 70 ? 25.624 8.509 -28.190 1.00 30.56 70 ASN A CA 1
ATOM 523 C C . ASN A 1 70 ? 25.204 8.515 -29.660 1.00 30.56 70 ASN A C 1
ATOM 525 O O . ASN A 1 70 ? 25.709 7.736 -30.461 1.00 30.56 70 ASN A O 1
ATOM 529 N N . HIS A 1 71 ? 24.245 9.372 -30.001 1.00 35.53 71 HIS A N 1
ATOM 530 C CA . HIS A 1 71 ? 24.095 9.842 -31.368 1.00 35.53 71 HIS A CA 1
ATOM 531 C C . HIS A 1 71 ? 23.823 11.345 -31.354 1.00 35.53 71 HIS A C 1
ATOM 533 O O . HIS A 1 71 ? 22.884 11.841 -30.738 1.00 35.53 71 HIS A O 1
ATOM 539 N N . THR A 1 72 ? 24.750 12.028 -32.012 1.00 29.02 72 THR A N 1
ATOM 540 C CA . THR A 1 72 ? 24.739 13.400 -32.509 1.00 29.02 72 THR A CA 1
ATOM 541 C C . THR A 1 72 ? 23.374 13.858 -33.015 1.00 29.02 72 THR A C 1
ATOM 543 O O . THR A 1 72 ? 22.666 13.082 -33.651 1.00 29.02 72 THR A O 1
ATOM 546 N N . GLU A 1 73 ? 23.076 15.135 -32.767 1.00 36.78 73 GLU A N 1
ATOM 547 C CA . GLU A 1 73 ? 21.991 15.943 -33.338 1.00 36.78 73 GLU A CA 1
ATOM 548 C C . GLU A 1 73 ? 21.445 15.411 -34.670 1.00 36.78 73 GLU A C 1
ATOM 550 O O . GLU A 1 73 ? 22.059 15.601 -35.717 1.00 36.78 73 GLU A O 1
ATOM 555 N N . VAL A 1 74 ? 20.263 14.792 -34.642 1.00 29.41 74 VAL A N 1
ATOM 556 C CA . VAL A 1 74 ? 19.434 14.620 -35.835 1.00 29.41 74 VAL A CA 1
ATOM 557 C C . VAL A 1 74 ? 17.966 14.732 -35.426 1.00 29.41 74 VAL A C 1
ATOM 559 O O . VAL A 1 74 ? 17.316 13.769 -35.028 1.00 29.41 74 VAL A O 1
ATOM 562 N N . GLN A 1 75 ? 17.435 15.946 -35.544 1.00 35.78 75 GLN A N 1
ATOM 563 C CA . GLN A 1 75 ? 16.016 16.164 -35.780 1.00 35.78 75 GLN A CA 1
ATOM 564 C C . GLN A 1 75 ? 15.739 15.781 -37.240 1.00 35.78 75 GLN A C 1
ATOM 566 O O . GLN A 1 75 ? 15.819 16.619 -38.129 1.00 35.78 75 GLN A O 1
ATOM 571 N N . THR A 1 76 ? 15.454 14.506 -37.495 1.00 30.48 76 THR A N 1
ATOM 572 C CA . THR A 1 76 ? 14.768 14.066 -38.716 1.00 30.48 76 THR A CA 1
ATOM 573 C C . THR A 1 76 ? 13.813 12.950 -38.349 1.00 30.48 76 THR A C 1
ATOM 575 O O . THR A 1 76 ? 14.203 12.008 -37.666 1.00 30.48 76 THR A O 1
ATOM 578 N N . ASP A 1 77 ? 12.577 13.118 -38.795 1.00 27.75 77 ASP A N 1
ATOM 579 C CA . ASP A 1 77 ? 11.490 12.155 -38.912 1.00 27.75 77 ASP A CA 1
ATOM 580 C C . ASP A 1 77 ? 11.738 10.705 -38.475 1.00 27.75 77 ASP A C 1
ATOM 582 O O . ASP A 1 77 ? 12.666 10.021 -38.906 1.00 27.75 77 ASP A O 1
ATOM 586 N N . LEU A 1 78 ? 10.765 10.216 -37.705 1.00 39.31 78 LEU A N 1
ATOM 587 C CA . LEU A 1 78 ? 10.440 8.825 -37.378 1.00 39.31 78 LEU A CA 1
ATOM 588 C C . LEU A 1 78 ? 10.191 7.950 -38.634 1.00 39.31 78 LEU A C 1
ATOM 590 O O . LEU A 1 78 ? 9.136 7.333 -38.773 1.00 39.31 78 LEU A O 1
ATOM 594 N N . GLN A 1 79 ? 11.151 7.868 -39.552 1.00 33.19 79 GLN A N 1
ATOM 595 C CA . GLN A 1 79 ? 11.036 7.190 -40.842 1.00 33.19 79 GLN A CA 1
ATOM 596 C C . GLN A 1 79 ? 11.822 5.867 -40.846 1.00 33.19 79 GLN A C 1
ATOM 598 O O . GLN A 1 79 ? 12.805 5.715 -41.562 1.00 33.19 79 GLN A O 1
ATOM 603 N N . TYR A 1 80 ? 11.368 4.882 -40.071 1.00 29.33 80 TYR A N 1
ATOM 604 C CA . TYR A 1 80 ? 11.634 3.467 -40.362 1.00 29.33 80 TYR A CA 1
ATOM 605 C C . TYR A 1 80 ? 10.356 2.664 -40.083 1.00 29.33 80 TYR A C 1
ATOM 607 O O . TYR A 1 80 ? 10.045 2.407 -38.918 1.00 29.33 80 TYR A O 1
ATOM 615 N N . PRO A 1 81 ? 9.585 2.284 -41.119 1.00 32.28 81 PRO A N 1
ATOM 616 C CA . PRO A 1 81 ? 8.483 1.349 -40.955 1.00 32.28 81 PRO A CA 1
ATOM 617 C C . PRO A 1 81 ? 9.084 -0.057 -40.831 1.00 32.28 81 PRO A C 1
ATOM 619 O O . PRO A 1 81 ? 9.749 -0.531 -41.754 1.00 32.28 81 PRO A O 1
ATOM 622 N N . HIS A 1 82 ? 8.905 -0.715 -39.683 1.00 35.50 82 HIS A N 1
ATOM 623 C CA . HIS A 1 82 ? 9.410 -2.071 -39.458 1.00 35.50 82 HIS A CA 1
ATOM 624 C C . HIS A 1 82 ? 8.253 -3.069 -39.280 1.00 35.50 82 HIS A C 1
ATOM 626 O O . HIS A 1 82 ? 7.514 -3.016 -38.305 1.00 35.50 82 HIS A O 1
ATOM 632 N N . TYR A 1 83 ? 8.158 -3.961 -40.274 1.00 40.19 83 TYR A N 1
ATOM 633 C CA . TYR A 1 83 ? 7.426 -5.228 -40.489 1.00 40.19 83 TYR A CA 1
ATOM 634 C C . TYR A 1 83 ? 6.027 -5.546 -39.923 1.00 40.19 83 TYR A C 1
ATOM 636 O O . TYR A 1 83 ? 5.404 -6.428 -40.506 1.00 40.19 83 TYR A O 1
ATOM 644 N N . ASP A 1 84 ? 5.473 -4.843 -38.936 1.00 41.78 84 ASP A N 1
ATOM 645 C CA . ASP A 1 84 ? 4.144 -5.194 -38.387 1.00 41.78 84 ASP A CA 1
ATOM 646 C C . ASP A 1 84 ? 3.025 -4.189 -38.728 1.00 41.78 84 ASP A C 1
ATOM 648 O O . ASP A 1 84 ? 1.868 -4.402 -38.375 1.00 41.78 84 ASP A O 1
ATOM 652 N N . ASP A 1 85 ? 3.312 -3.151 -39.525 1.00 41.16 85 ASP A N 1
ATOM 653 C CA . ASP A 1 85 ? 2.307 -2.202 -40.054 1.00 41.16 85 ASP A CA 1
ATOM 654 C C . ASP A 1 85 ? 1.357 -2.818 -41.116 1.00 41.16 85 ASP A C 1
ATOM 656 O O . ASP A 1 85 ? 0.583 -2.117 -41.768 1.00 41.16 85 ASP A O 1
ATOM 660 N N . LEU A 1 86 ? 1.354 -4.146 -41.281 1.00 46.78 86 LEU A N 1
ATOM 661 C CA . LEU A 1 86 ? 0.473 -4.888 -42.195 1.00 46.78 86 LEU A CA 1
ATOM 662 C C . LEU A 1 86 ? -0.942 -5.144 -41.637 1.00 46.78 86 LEU A C 1
ATOM 664 O O . LEU A 1 86 ? -1.601 -6.103 -42.034 1.00 46.78 86 LEU A O 1
ATOM 668 N N . GLY A 1 87 ? -1.440 -4.266 -40.759 1.00 44.50 87 GLY A N 1
ATOM 669 C CA . GLY A 1 87 ? -2.878 -4.118 -40.495 1.00 44.50 87 GLY A CA 1
ATOM 670 C C . GLY A 1 87 ? -3.607 -5.382 -40.025 1.00 44.50 87 GLY A C 1
ATOM 671 O O . GLY A 1 87 ? -4.803 -5.527 -40.276 1.00 44.50 87 GLY A O 1
ATOM 672 N N . LEU A 1 88 ? -2.901 -6.295 -39.359 1.00 50.22 88 LEU A N 1
ATOM 673 C CA . LEU A 1 88 ? -3.417 -7.598 -38.941 1.00 50.22 88 LEU A CA 1
ATOM 674 C C . LEU A 1 88 ? -3.341 -7.778 -37.422 1.00 50.22 88 LEU A C 1
ATOM 676 O O . LEU A 1 88 ? -3.016 -8.854 -36.958 1.00 50.22 88 LEU A O 1
ATOM 680 N N . ASP A 1 89 ? -3.635 -6.723 -36.655 1.00 41.78 89 ASP A N 1
ATOM 681 C CA . ASP A 1 89 ? -4.189 -6.804 -35.296 1.00 41.78 89 ASP A CA 1
ATOM 682 C C . ASP A 1 89 ? -4.528 -5.392 -34.767 1.00 41.78 89 ASP A C 1
ATOM 684 O O . ASP A 1 89 ? -3.757 -4.456 -34.970 1.00 41.78 89 ASP A O 1
ATOM 688 N N . PRO A 1 90 ? -5.639 -5.192 -34.033 1.00 54.19 90 PRO A N 1
ATOM 689 C CA . PRO A 1 90 ? -5.933 -3.935 -33.335 1.00 54.19 90 PRO A CA 1
ATOM 690 C C . PRO A 1 90 ? -5.118 -3.773 -32.031 1.00 54.19 90 PRO A C 1
ATOM 692 O O . PRO A 1 90 ? -5.529 -3.055 -31.118 1.00 54.19 90 PRO A O 1
ATOM 695 N N . GLU A 1 91 ? -3.993 -4.480 -31.882 1.00 51.47 91 GLU A N 1
ATOM 696 C CA . GLU A 1 91 ? -3.142 -4.396 -30.695 1.00 51.47 91 GLU A CA 1
ATOM 697 C C . GLU A 1 91 ? -2.078 -3.296 -30.869 1.00 51.47 91 GLU A C 1
ATOM 699 O O . GLU A 1 91 ? -1.385 -3.267 -31.881 1.00 51.47 91 GLU A O 1
ATOM 704 N N . PRO A 1 92 ? -1.904 -2.387 -29.890 1.00 57.91 92 PRO A N 1
ATOM 705 C CA . PRO A 1 92 ? -0.904 -1.326 -29.993 1.00 57.91 92 PRO A CA 1
ATOM 706 C C . PRO A 1 92 ? 0.521 -1.897 -29.990 1.00 57.91 92 PRO A C 1
ATOM 708 O O . PRO A 1 92 ? 0.772 -2.951 -29.405 1.00 57.91 92 PRO A O 1
ATOM 711 N N . ASN A 1 93 ? 1.461 -1.184 -30.614 1.00 66.44 93 ASN A N 1
ATOM 712 C CA . ASN A 1 93 ? 2.860 -1.598 -30.718 1.00 66.44 93 ASN A CA 1
ATOM 713 C C . ASN A 1 93 ? 3.582 -1.473 -29.358 1.00 66.44 93 ASN A C 1
ATOM 715 O O . ASN A 1 93 ? 4.093 -0.413 -28.991 1.00 66.44 93 ASN A O 1
ATOM 719 N N . TRP A 1 94 ? 3.605 -2.567 -28.591 1.00 64.81 94 TRP A N 1
ATOM 720 C CA . TRP A 1 94 ? 4.166 -2.611 -27.231 1.00 64.81 94 TRP A CA 1
ATOM 721 C C . TRP A 1 94 ? 5.679 -2.420 -27.171 1.00 64.81 94 TRP A C 1
ATOM 723 O O . TRP A 1 94 ? 6.186 -2.013 -26.129 1.00 64.81 94 TRP A O 1
ATOM 733 N N . THR A 1 95 ? 6.377 -2.661 -28.277 1.00 63.72 95 THR A N 1
ATOM 734 C CA . THR A 1 95 ? 7.809 -2.402 -28.416 1.00 63.72 95 THR A CA 1
ATOM 735 C C . THR A 1 95 ? 8.130 -0.926 -28.207 1.00 63.72 95 THR A C 1
ATOM 737 O O . THR A 1 95 ? 8.936 -0.590 -27.343 1.00 63.72 95 THR A O 1
ATOM 740 N N . ARG A 1 96 ? 7.424 -0.034 -28.914 1.00 65.12 96 ARG A N 1
ATOM 741 C CA . ARG A 1 96 ? 7.611 1.419 -28.769 1.00 65.12 96 ARG A CA 1
ATOM 742 C C . ARG A 1 96 ? 7.287 1.898 -27.354 1.00 65.12 96 ARG A C 1
ATOM 744 O O . ARG A 1 96 ? 8.032 2.677 -26.779 1.00 65.12 96 ARG A O 1
ATOM 751 N N . ILE A 1 97 ? 6.220 1.360 -26.760 1.00 67.19 97 ILE A N 1
ATOM 752 C CA . ILE A 1 97 ? 5.811 1.698 -25.387 1.00 67.19 97 ILE A CA 1
ATOM 753 C C . ILE A 1 97 ? 6.885 1.276 -24.376 1.00 67.19 97 ILE A C 1
ATOM 755 O O . ILE A 1 97 ? 7.142 1.994 -23.413 1.00 67.19 97 ILE A O 1
ATOM 759 N N . CYS A 1 98 ? 7.518 0.121 -24.584 1.00 68.75 98 CYS A N 1
ATOM 760 C CA . CYS A 1 98 ? 8.661 -0.306 -23.788 1.00 68.75 98 CYS A CA 1
ATOM 761 C C . CYS A 1 98 ? 9.827 0.674 -23.910 1.00 68.75 98 CYS A C 1
ATOM 763 O O . CYS A 1 98 ? 10.322 1.138 -22.893 1.00 68.75 98 CYS A O 1
ATOM 765 N N . GLU A 1 99 ? 10.248 1.014 -25.126 1.00 66.81 99 GLU A N 1
ATOM 766 C CA . GLU A 1 99 ? 11.372 1.928 -25.365 1.00 66.81 99 GLU A CA 1
ATOM 767 C C . GLU A 1 99 ? 11.130 3.318 -24.745 1.00 66.81 99 GLU A C 1
ATOM 769 O O . GLU A 1 99 ? 12.014 3.863 -24.079 1.00 66.81 99 GLU A O 1
ATOM 774 N N . ASP A 1 100 ? 9.904 3.842 -24.841 1.00 68.56 100 ASP A N 1
ATOM 775 C CA . ASP A 1 100 ? 9.508 5.123 -24.242 1.00 68.56 100 ASP A CA 1
ATOM 776 C C . ASP A 1 100 ? 9.627 5.134 -22.710 1.00 68.56 100 ASP A C 1
ATOM 778 O O . ASP A 1 100 ? 9.999 6.148 -22.117 1.00 68.56 100 ASP A O 1
ATOM 782 N N . VAL A 1 101 ? 9.345 4.009 -22.043 1.00 68.88 101 VAL A N 1
ATOM 783 C CA . VAL A 1 101 ? 9.475 3.879 -20.580 1.00 68.88 101 VAL A CA 1
ATOM 784 C C . VAL A 1 101 ? 10.930 4.054 -20.125 1.00 68.88 101 VAL A C 1
ATOM 786 O O . VAL A 1 101 ? 11.170 4.585 -19.040 1.00 68.88 101 VAL A O 1
ATOM 789 N N . TYR A 1 102 ? 11.896 3.668 -20.962 1.00 67.00 102 TYR A N 1
ATOM 790 C CA . TYR A 1 102 ? 13.329 3.781 -20.680 1.00 67.00 102 TYR A CA 1
ATOM 791 C C . TYR A 1 102 ? 13.958 5.077 -21.217 1.00 67.00 102 TYR A C 1
ATOM 793 O O . TYR A 1 102 ? 15.161 5.273 -21.049 1.00 67.00 102 TYR A O 1
ATOM 801 N N . ASN A 1 103 ? 13.182 5.981 -21.827 1.00 67.75 103 ASN A N 1
ATOM 802 C CA . ASN A 1 103 ? 13.710 7.214 -22.403 1.00 67.75 103 ASN A CA 1
ATOM 803 C C . ASN A 1 103 ? 14.049 8.259 -21.306 1.00 67.75 103 ASN A C 1
ATOM 805 O O . ASN A 1 103 ? 13.151 8.797 -20.644 1.00 67.75 103 ASN A O 1
ATOM 809 N N . PRO A 1 104 ? 15.337 8.605 -21.103 1.00 63.81 104 PRO A N 1
ATOM 810 C CA . PRO A 1 104 ? 15.745 9.531 -20.047 1.00 63.81 104 PRO A CA 1
ATOM 811 C C . PRO A 1 104 ? 15.393 10.996 -20.355 1.00 63.81 104 PRO A C 1
ATOM 813 O O . PRO A 1 104 ? 15.361 11.813 -19.434 1.00 63.81 104 PRO A O 1
ATOM 816 N N . LEU A 1 105 ? 15.098 11.337 -21.616 1.00 64.44 105 LEU A N 1
ATOM 817 C CA . LEU A 1 105 ? 14.860 12.711 -22.079 1.00 64.44 105 LEU A CA 1
ATOM 818 C C . LEU A 1 105 ? 13.446 13.234 -21.774 1.00 64.44 105 LEU A C 1
ATOM 820 O O . LEU A 1 105 ? 13.164 14.409 -21.994 1.00 64.44 105 LEU A O 1
ATOM 824 N N . LEU A 1 106 ? 12.553 12.392 -21.247 1.00 71.00 106 LEU A N 1
ATOM 825 C CA . LEU A 1 106 ? 11.215 12.805 -20.824 1.00 71.00 106 LEU A CA 1
ATOM 826 C C . LEU A 1 106 ? 11.295 13.827 -19.676 1.00 71.00 106 LEU A C 1
ATOM 828 O O . LEU A 1 106 ? 11.794 13.531 -18.590 1.00 71.00 106 LEU A O 1
ATOM 832 N N . GLU A 1 107 ? 10.727 15.022 -19.877 1.00 61.19 107 GLU A N 1
ATOM 833 C CA . GLU A 1 107 ? 10.762 16.119 -18.890 1.00 61.19 107 GLU A CA 1
ATOM 834 C C . GLU A 1 107 ? 10.189 15.733 -17.513 1.00 61.19 107 GLU A C 1
ATOM 836 O O . GLU A 1 107 ? 10.622 16.248 -16.476 1.00 61.19 107 GLU A O 1
ATOM 841 N N . ASN A 1 108 ? 9.254 14.777 -17.483 1.00 75.06 108 ASN A N 1
ATOM 842 C CA . ASN A 1 108 ? 8.633 14.276 -16.256 1.00 75.06 108 ASN A CA 1
ATOM 843 C C . ASN A 1 108 ? 9.614 13.543 -15.324 1.00 75.06 108 ASN A C 1
ATOM 845 O O . ASN A 1 108 ? 9.375 13.498 -14.113 1.00 75.06 108 ASN A O 1
ATOM 849 N N . ASN A 1 109 ? 10.742 13.044 -15.841 1.00 76.12 109 ASN A N 1
ATOM 850 C CA . ASN A 1 109 ? 11.697 12.227 -15.087 1.00 76.12 109 ASN A CA 1
ATOM 851 C C . ASN A 1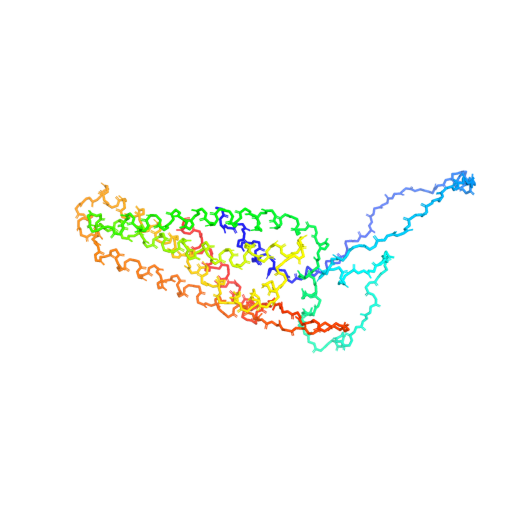 109 ? 12.312 12.987 -13.902 1.00 76.12 109 ASN A C 1
ATOM 853 O O . ASN A 1 109 ? 12.531 12.410 -12.838 1.00 76.12 109 ASN A O 1
ATOM 857 N N . ARG A 1 110 ? 12.533 14.303 -14.034 1.00 80.75 110 ARG A N 1
ATOM 858 C CA . ARG A 1 110 ? 13.090 15.132 -12.950 1.00 80.75 110 ARG A CA 1
ATOM 859 C C . ARG A 1 110 ? 12.120 15.273 -11.775 1.00 80.75 110 ARG A C 1
ATOM 861 O O . ARG A 1 110 ? 12.532 15.200 -10.620 1.00 80.75 110 ARG A O 1
ATOM 868 N N . ILE A 1 111 ? 10.835 15.494 -12.055 1.00 84.50 111 ILE A N 1
ATOM 869 C CA . ILE A 1 111 ? 9.808 15.628 -11.009 1.00 84.50 111 ILE A CA 1
ATOM 870 C C . ILE A 1 111 ? 9.579 14.274 -10.338 1.00 84.50 111 ILE A C 1
ATOM 872 O O . ILE A 1 111 ? 9.506 14.195 -9.113 1.00 84.50 111 ILE A O 1
ATOM 876 N N . GLU A 1 112 ? 9.502 13.211 -11.137 1.00 83.56 112 GLU A N 1
ATOM 877 C CA . GLU A 1 112 ? 9.351 11.838 -10.661 1.00 83.56 112 GLU A CA 1
ATOM 878 C C . GLU A 1 112 ? 10.521 11.430 -9.753 1.00 83.56 112 GLU A C 1
ATOM 880 O O . GLU A 1 112 ? 10.300 10.905 -8.663 1.00 83.56 112 GLU A O 1
ATOM 885 N N . PHE A 1 113 ? 11.753 11.796 -10.108 1.00 87.75 113 PHE A N 1
ATOM 886 C CA . PHE A 1 113 ? 12.923 11.574 -9.264 1.00 87.75 113 PHE A CA 1
ATOM 887 C C . PHE A 1 113 ? 12.817 12.262 -7.895 1.00 87.75 113 PHE A C 1
ATOM 889 O O . PHE A 1 113 ? 12.958 11.611 -6.862 1.00 87.75 113 PHE A O 1
ATOM 896 N N . TRP A 1 114 ? 12.547 13.569 -7.847 1.00 89.38 114 TRP A N 1
ATOM 897 C CA . TRP A 1 114 ? 12.513 14.285 -6.565 1.00 89.38 114 TRP A CA 1
ATOM 898 C C . TRP A 1 114 ? 11.327 13.873 -5.689 1.00 89.38 114 TRP A C 1
ATOM 900 O O . TRP A 1 114 ? 11.473 13.698 -4.478 1.00 89.38 114 TRP A O 1
ATOM 910 N N . VAL A 1 115 ? 10.149 13.698 -6.285 1.00 89.19 115 VAL A N 1
ATOM 911 C CA . VAL A 1 115 ? 8.933 13.373 -5.534 1.00 89.19 115 VAL A CA 1
ATOM 912 C C . VAL A 1 115 ? 8.897 11.890 -5.180 1.00 89.19 115 VAL A C 1
ATOM 914 O O . VAL A 1 115 ? 8.781 11.535 -4.009 1.00 89.19 115 VAL A O 1
ATOM 917 N N . CYS A 1 116 ? 9.012 11.008 -6.167 1.00 88.31 116 CYS A N 1
ATOM 918 C CA . CYS A 1 116 ? 8.901 9.573 -5.943 1.00 88.31 116 CYS A CA 1
ATOM 919 C C . CYS A 1 116 ? 10.247 8.969 -5.530 1.00 88.31 116 CYS A C 1
ATOM 921 O O . CYS A 1 116 ? 10.319 8.276 -4.521 1.00 88.31 116 CYS A O 1
ATOM 923 N N . GLY A 1 117 ? 11.329 9.288 -6.239 1.00 88.38 117 GLY A N 1
ATOM 924 C CA . GLY A 1 117 ? 12.665 8.757 -5.945 1.00 88.38 117 GLY A CA 1
ATOM 925 C C . GLY A 1 117 ? 13.229 9.192 -4.589 1.00 88.38 117 GLY A C 1
ATOM 926 O O . GLY A 1 117 ? 13.805 8.375 -3.875 1.00 88.38 117 GLY A O 1
ATOM 927 N N . VAL A 1 118 ? 13.038 10.451 -4.186 1.00 92.56 118 VAL A N 1
ATOM 928 C CA . VAL A 1 118 ? 13.619 10.987 -2.940 1.00 92.56 118 VAL A CA 1
ATOM 929 C C . VAL A 1 118 ? 12.581 11.084 -1.820 1.00 92.56 118 VAL A C 1
ATOM 931 O O . VAL A 1 118 ? 12.745 10.456 -0.771 1.00 92.56 118 VAL A O 1
ATOM 934 N N . LEU A 1 119 ? 11.495 11.838 -2.019 1.00 93.44 119 LEU A N 1
ATOM 935 C CA . LEU A 1 119 ? 10.554 12.161 -0.939 1.00 93.44 119 LEU A CA 1
ATOM 936 C C . LEU A 1 119 ? 9.806 10.917 -0.426 1.00 93.44 119 LEU A C 1
ATOM 938 O O . LEU A 1 119 ? 9.785 10.692 0.786 1.00 93.44 119 LEU A O 1
ATOM 942 N N . ILE A 1 120 ? 9.252 10.076 -1.314 1.00 91.44 120 ILE A N 1
ATOM 943 C CA . ILE A 1 120 ? 8.549 8.839 -0.904 1.00 91.44 120 ILE A CA 1
ATOM 944 C C . ILE A 1 120 ? 9.477 7.906 -0.120 1.00 91.44 120 ILE A C 1
ATOM 946 O O . ILE A 1 120 ? 9.048 7.344 0.885 1.00 91.44 120 ILE A O 1
ATOM 950 N N . ASN A 1 121 ? 10.741 7.757 -0.526 1.00 92.75 121 ASN A N 1
ATOM 951 C CA . ASN A 1 121 ? 11.691 6.905 0.191 1.00 92.75 121 ASN A CA 1
ATOM 952 C C . ASN A 1 121 ? 12.005 7.444 1.594 1.00 92.75 121 ASN A C 1
ATOM 954 O O . ASN A 1 121 ? 11.942 6.690 2.563 1.00 92.75 121 ASN A O 1
ATOM 958 N N . ILE A 1 122 ? 12.278 8.747 1.732 1.00 96.31 122 ILE A N 1
ATOM 959 C CA . ILE A 1 122 ? 12.576 9.363 3.037 1.00 96.31 122 ILE A CA 1
ATOM 960 C C . ILE A 1 122 ? 11.370 9.253 3.976 1.00 96.31 122 ILE A C 1
ATOM 962 O O . ILE A 1 122 ? 11.489 8.749 5.095 1.00 96.31 122 ILE A O 1
ATOM 966 N N . VAL A 1 123 ? 10.195 9.694 3.517 1.00 96.00 123 VAL A N 1
ATOM 967 C CA . VAL A 1 123 ? 8.961 9.629 4.313 1.00 96.00 123 VAL A CA 1
ATOM 968 C C . VAL A 1 123 ? 8.589 8.181 4.609 1.00 96.00 123 VAL A C 1
ATOM 970 O O . VAL A 1 123 ? 8.137 7.877 5.710 1.00 96.00 123 VAL A O 1
ATOM 973 N N . GLY A 1 124 ? 8.822 7.274 3.663 1.00 96.06 124 GLY A N 1
ATOM 974 C CA . GLY A 1 124 ? 8.549 5.858 3.825 1.00 96.06 124 GLY A CA 1
ATOM 975 C C . GLY A 1 124 ? 9.411 5.206 4.907 1.00 96.06 124 G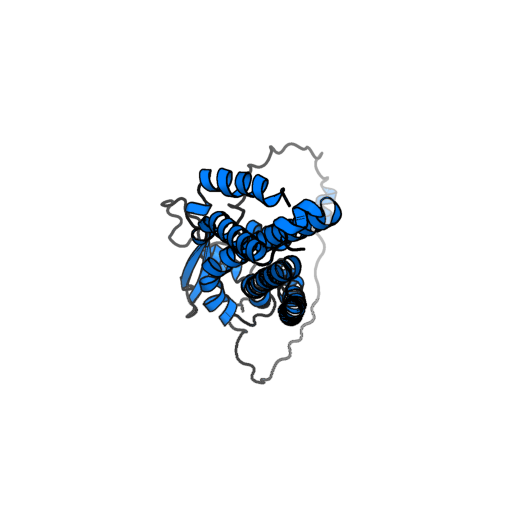LY A C 1
ATOM 976 O O . GLY A 1 124 ? 8.876 4.515 5.771 1.00 96.06 124 GLY A O 1
ATOM 977 N N . VAL A 1 125 ? 10.718 5.481 4.944 1.00 97.06 125 VAL A N 1
ATOM 978 C CA . VAL A 1 125 ? 11.601 4.985 6.016 1.00 97.06 125 VAL A CA 1
ATOM 979 C C . VAL A 1 125 ? 11.142 5.497 7.383 1.00 97.06 125 VAL A C 1
ATOM 981 O O . VAL A 1 125 ? 11.000 4.709 8.320 1.00 97.06 125 VAL A O 1
ATOM 984 N N . LEU A 1 126 ? 10.841 6.795 7.498 1.00 97.69 126 LEU A N 1
ATOM 985 C CA . LEU A 1 126 ? 10.330 7.380 8.743 1.00 97.69 126 LEU A CA 1
ATOM 986 C C . LEU A 1 126 ? 8.981 6.772 9.155 1.00 97.69 126 LEU A C 1
ATOM 988 O O . LEU A 1 126 ? 8.77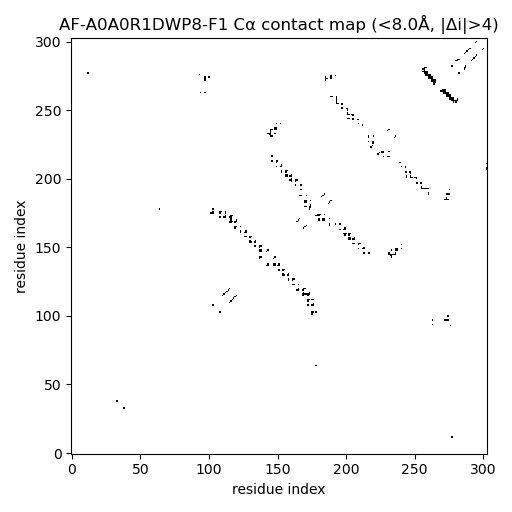4 6.461 10.329 1.00 97.69 126 LEU A O 1
ATOM 992 N N . GLY A 1 127 ? 8.082 6.556 8.195 1.00 97.56 127 GLY A N 1
ATOM 993 C CA . GLY A 1 127 ? 6.775 5.947 8.423 1.00 97.56 127 GLY A CA 1
ATOM 994 C C . GLY A 1 127 ? 6.871 4.495 8.894 1.00 97.56 127 GLY A C 1
ATOM 995 O O . GLY A 1 127 ? 6.194 4.119 9.850 1.00 97.56 127 GLY A O 1
ATOM 996 N N . ILE A 1 128 ? 7.758 3.689 8.298 1.00 97.88 128 ILE A N 1
ATOM 997 C CA . ILE A 1 128 ? 8.022 2.310 8.740 1.00 97.88 128 ILE A CA 1
ATOM 998 C C . ILE A 1 128 ? 8.534 2.307 10.182 1.00 97.88 128 ILE A C 1
ATOM 1000 O O . ILE A 1 128 ? 8.009 1.565 11.012 1.00 97.88 128 ILE A O 1
ATOM 1004 N N . LEU A 1 129 ? 9.509 3.159 10.512 1.00 98.12 129 LEU A N 1
ATOM 1005 C CA . LEU A 1 129 ? 10.026 3.272 11.879 1.00 98.12 129 LEU A CA 1
ATOM 1006 C C . LEU A 1 129 ? 8.919 3.662 12.869 1.00 98.12 129 LEU A C 1
ATOM 1008 O O . LEU A 1 129 ? 8.770 3.016 13.908 1.00 98.12 129 LEU A O 1
ATOM 1012 N N . GLY A 1 130 ? 8.100 4.662 12.531 1.00 97.88 130 GLY A N 1
ATOM 1013 C CA . GLY A 1 130 ? 6.971 5.095 13.357 1.00 97.88 130 GLY A CA 1
ATOM 1014 C C . GLY A 1 130 ? 5.937 3.989 13.588 1.00 97.88 130 GLY A C 1
ATOM 1015 O O . GLY A 1 130 ? 5.498 3.766 14.722 1.00 97.88 130 GLY A O 1
ATOM 1016 N N . ASN A 1 131 ? 5.591 3.238 12.540 1.00 97.69 131 ASN A N 1
ATOM 1017 C CA . ASN A 1 131 ? 4.647 2.126 12.635 1.00 97.69 131 ASN A CA 1
ATOM 1018 C C . ASN A 1 131 ? 5.216 0.946 13.433 1.00 97.69 131 ASN A C 1
ATOM 1020 O O . ASN A 1 131 ? 4.492 0.359 14.238 1.00 97.69 131 ASN A O 1
ATOM 1024 N N . ILE A 1 132 ? 6.506 0.625 13.284 1.00 97.62 132 ILE A N 1
ATOM 1025 C CA . ILE A 1 132 ? 7.180 -0.410 14.083 1.00 97.62 132 ILE A CA 1
ATOM 1026 C C . ILE A 1 132 ? 7.163 -0.041 15.565 1.00 97.62 132 ILE A C 1
ATOM 1028 O O . ILE A 1 132 ? 6.752 -0.854 16.395 1.00 97.62 132 ILE A O 1
ATOM 1032 N N . ILE A 1 133 ? 7.540 1.193 15.906 1.00 97.44 133 ILE A N 1
ATOM 1033 C CA . ILE A 1 133 ? 7.498 1.683 17.288 1.00 97.44 133 ILE A CA 1
ATOM 1034 C C . ILE A 1 133 ? 6.069 1.594 17.842 1.00 97.44 133 ILE A C 1
ATOM 1036 O O . ILE A 1 133 ? 5.865 1.087 18.947 1.00 97.44 133 ILE A O 1
ATOM 1040 N N . SER A 1 134 ? 5.071 2.007 17.057 1.00 96.88 134 SER A N 1
ATOM 1041 C CA . SER A 1 134 ? 3.656 1.937 17.440 1.00 96.88 134 SER A CA 1
ATOM 1042 C C . SER A 1 134 ? 3.207 0.500 17.709 1.00 96.88 134 SER A C 1
ATOM 1044 O O . SER A 1 134 ? 2.609 0.228 18.749 1.00 96.88 134 SER A O 1
ATOM 1046 N N . MET A 1 135 ? 3.562 -0.447 16.835 1.00 96.25 135 MET A N 1
ATOM 1047 C CA . MET A 1 135 ? 3.276 -1.870 17.031 1.00 96.25 135 MET A CA 1
ATOM 1048 C C . MET A 1 135 ? 3.926 -2.412 18.309 1.00 96.25 135 MET A C 1
ATOM 1050 O O . MET A 1 135 ? 3.266 -3.127 19.065 1.00 96.25 135 MET A O 1
ATOM 1054 N N . ILE A 1 136 ? 5.182 -2.054 18.591 1.00 95.94 136 ILE A N 1
ATOM 1055 C CA . ILE A 1 136 ? 5.901 -2.490 19.800 1.00 95.94 136 ILE A CA 1
ATOM 1056 C C . ILE A 1 136 ? 5.233 -1.948 21.068 1.00 95.94 136 ILE A C 1
ATOM 1058 O O . ILE A 1 136 ? 5.072 -2.681 22.045 1.00 95.94 136 ILE A O 1
ATOM 1062 N N . ILE A 1 137 ? 4.846 -0.672 21.079 1.00 96.81 137 ILE A N 1
ATOM 1063 C CA . ILE A 1 137 ? 4.238 -0.030 22.252 1.00 96.81 137 ILE A CA 1
ATOM 1064 C C . ILE A 1 137 ? 2.827 -0.575 22.500 1.00 96.81 137 ILE A C 1
ATOM 1066 O O . ILE A 1 137 ? 2.499 -0.949 23.628 1.00 96.81 137 ILE A O 1
ATOM 1070 N N . LEU A 1 138 ? 2.002 -0.654 21.454 1.00 94.06 138 LEU A N 1
ATOM 1071 C CA . LEU A 1 138 ? 0.588 -1.021 21.559 1.00 94.06 138 LEU A CA 1
ATOM 1072 C C . LEU A 1 138 ? 0.361 -2.522 21.773 1.00 94.06 138 LEU A C 1
ATOM 1074 O O . LEU A 1 138 ? -0.679 -2.912 22.301 1.00 94.06 138 LEU A O 1
ATOM 1078 N N . SER A 1 139 ? 1.330 -3.370 21.416 1.00 91.69 139 SER A N 1
ATOM 1079 C CA . SER A 1 139 ? 1.234 -4.826 21.609 1.00 91.69 139 SER A CA 1
ATOM 1080 C C . SER A 1 139 ? 1.613 -5.294 23.020 1.00 91.69 139 SER A C 1
ATOM 1082 O O . SER A 1 139 ? 1.550 -6.492 23.303 1.00 91.69 139 SER A O 1
ATOM 1084 N N . ARG A 1 140 ? 2.003 -4.383 23.923 1.00 93.00 140 ARG A N 1
ATOM 1085 C CA . ARG A 1 140 ? 2.368 -4.733 25.304 1.00 93.00 140 ARG A CA 1
ATOM 1086 C C . ARG A 1 140 ? 1.160 -5.302 26.068 1.00 93.00 140 ARG A C 1
ATOM 1088 O O . ARG A 1 140 ? 0.075 -4.724 25.977 1.00 93.00 140 ARG A O 1
ATOM 1095 N N . PRO A 1 141 ? 1.319 -6.368 26.882 1.00 88.12 141 PRO A N 1
ATOM 1096 C CA . PRO A 1 141 ? 0.209 -6.988 27.617 1.00 88.12 141 PRO A CA 1
ATOM 1097 C C . PRO A 1 141 ? -0.596 -6.016 28.492 1.00 88.12 141 PRO A C 1
ATOM 1099 O O . PRO A 1 141 ? -1.811 -6.152 28.606 1.00 88.12 141 PRO A O 1
ATOM 1102 N N . GLN A 1 142 ? 0.067 -5.009 29.066 1.00 88.75 142 GLN A N 1
ATOM 1103 C CA . GLN A 1 142 ? -0.545 -3.973 29.904 1.00 88.75 142 GLN A CA 1
ATOM 1104 C C . GLN A 1 142 ? -1.475 -3.036 29.116 1.00 88.75 142 GLN A C 1
ATOM 1106 O O . GLN A 1 142 ? -2.370 -2.429 29.692 1.00 88.75 142 GLN A O 1
ATOM 1111 N N . MET A 1 143 ? -1.284 -2.933 27.798 1.00 88.31 143 MET A N 1
ATOM 1112 C CA . MET A 1 143 ? -2.051 -2.079 26.887 1.00 88.31 143 MET A CA 1
ATOM 1113 C C . MET A 1 143 ? -3.143 -2.869 26.150 1.00 88.31 143 MET A C 1
ATOM 1115 O O . MET A 1 143 ? -3.676 -2.403 25.143 1.00 88.31 143 MET A O 1
ATOM 1119 N N . ARG A 1 144 ? -3.490 -4.079 26.605 1.00 88.62 144 ARG A N 1
ATOM 1120 C CA . ARG A 1 144 ? -4.452 -4.937 25.907 1.00 88.62 144 ARG A CA 1
ATOM 1121 C C . ARG A 1 144 ? -5.866 -4.348 25.958 1.00 88.62 144 ARG A C 1
ATOM 1123 O O . ARG A 1 144 ? -6.597 -4.518 26.925 1.00 88.62 144 ARG A O 1
ATOM 1130 N N . SER A 1 145 ? -6.260 -3.707 24.863 1.00 93.56 145 SER A N 1
ATOM 1131 C CA . SER A 1 145 ? -7.582 -3.116 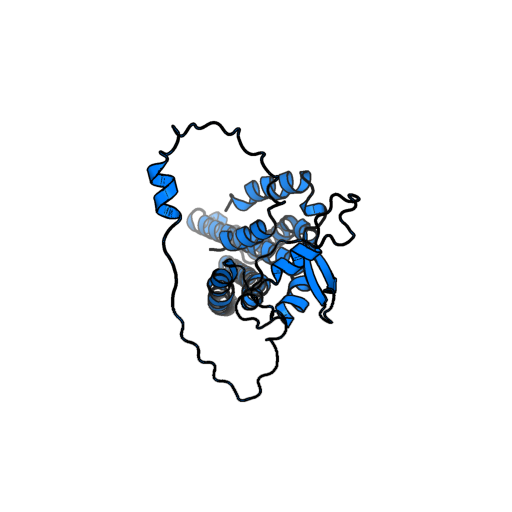24.643 1.00 93.56 145 SER A CA 1
ATOM 1132 C C . SER A 1 145 ? -8.037 -3.359 23.200 1.00 93.56 145 SER A C 1
ATOM 1134 O O . SER A 1 145 ? -7.214 -3.657 22.333 1.00 93.56 145 SER A O 1
ATOM 1136 N N . SER A 1 146 ? -9.343 -3.245 22.950 1.00 94.19 146 SER A N 1
ATOM 1137 C CA . SER A 1 146 ? -9.946 -3.344 21.613 1.00 94.19 146 SER A CA 1
ATOM 1138 C C . SER A 1 146 ? -9.360 -2.290 20.663 1.00 94.19 146 SER A C 1
ATOM 1140 O O . SER A 1 146 ? -8.749 -2.652 19.657 1.00 94.19 146 SER A O 1
ATOM 1142 N N . ILE A 1 147 ? -9.370 -1.014 21.069 1.00 94.06 147 ILE A N 1
ATOM 1143 C CA . ILE A 1 147 ? -8.748 0.098 20.328 1.00 94.06 147 ILE A CA 1
ATOM 1144 C C . ILE A 1 147 ? -7.272 -0.169 20.015 1.00 94.06 147 ILE A C 1
ATOM 1146 O O . ILE A 1 147 ? -6.847 -0.009 18.875 1.00 94.06 147 ILE A O 1
ATOM 1150 N N . ASN A 1 148 ? -6.479 -0.593 21.003 1.00 95.88 148 ASN A N 1
ATOM 1151 C CA . ASN A 1 148 ? -5.044 -0.812 20.793 1.00 95.88 148 ASN A CA 1
ATOM 1152 C C . ASN A 1 148 ? -4.787 -1.972 19.823 1.00 95.88 148 ASN A C 1
ATOM 1154 O O . ASN A 1 148 ? -3.860 -1.900 19.024 1.00 95.88 148 ASN A O 1
ATOM 1158 N N . TYR A 1 149 ? -5.637 -3.003 19.825 1.00 95.69 149 TYR A N 1
ATOM 1159 C CA . TYR A 1 149 ? -5.567 -4.069 18.828 1.00 95.69 149 TYR A CA 1
ATOM 1160 C C . TYR A 1 149 ? -5.853 -3.552 17.412 1.00 95.69 149 TYR A C 1
ATOM 1162 O O . TYR A 1 149 ? -5.126 -3.896 16.477 1.00 95.69 149 TYR A O 1
ATOM 1170 N N . LEU A 1 150 ? -6.880 -2.709 17.252 1.00 96.00 150 LEU A N 1
ATOM 1171 C CA . LEU A 1 150 ? -7.203 -2.106 15.961 1.00 96.00 150 LEU A CA 1
ATOM 1172 C C . LEU A 1 150 ? -6.095 -1.164 15.476 1.00 96.00 150 LEU A C 1
ATOM 1174 O O . LEU A 1 150 ? -5.700 -1.254 14.320 1.00 96.00 150 LEU A O 1
ATOM 1178 N N . LEU A 1 151 ? -5.531 -0.331 16.355 1.00 96.50 151 LEU A N 1
ATOM 1179 C CA . LEU A 1 151 ? -4.402 0.548 16.028 1.00 96.50 151 LEU A CA 1
ATOM 1180 C C . LEU A 1 151 ? -3.147 -0.244 15.623 1.00 96.50 151 LEU A C 1
ATOM 1182 O O . LEU A 1 151 ? -2.487 0.110 14.652 1.00 96.50 151 LEU A O 1
ATOM 1186 N N . THR A 1 152 ? -2.848 -1.363 16.290 1.00 96.81 152 THR A N 1
ATOM 1187 C CA . THR A 1 152 ? -1.781 -2.282 15.852 1.00 96.81 152 THR A CA 1
ATOM 1188 C C . THR A 1 152 ? -2.107 -2.925 14.497 1.00 96.81 152 THR A C 1
ATOM 1190 O O . THR A 1 152 ? -1.218 -3.163 13.684 1.00 96.81 152 THR A O 1
ATOM 1193 N N . GLY A 1 153 ? -3.378 -3.235 14.223 1.00 95.88 153 GLY A N 1
ATOM 1194 C CA . GLY A 1 153 ? -3.839 -3.679 12.903 1.00 95.88 153 GLY A CA 1
ATOM 1195 C C . GLY A 1 153 ? -3.634 -2.626 11.813 1.00 95.88 153 GLY A C 1
ATOM 1196 O O . GLY A 1 153 ? -3.129 -2.959 10.743 1.00 95.88 153 GLY A O 1
ATOM 1197 N N . LEU A 1 154 ? -3.956 -1.369 12.114 1.00 95.69 154 LEU A N 1
ATOM 1198 C CA . LEU A 1 154 ? -3.767 -0.226 11.226 1.00 95.69 154 LEU A CA 1
ATOM 1199 C C . LEU A 1 154 ? -2.280 -0.022 10.898 1.00 95.69 154 LEU A C 1
ATOM 1201 O O . LEU A 1 154 ? -1.907 -0.052 9.731 1.00 95.69 154 LEU A O 1
ATOM 1205 N N . ALA A 1 155 ? -1.414 0.002 11.917 1.00 97.75 155 ALA A N 1
ATOM 1206 C CA . ALA A 1 155 ? 0.036 0.125 11.745 1.00 97.75 155 ALA A CA 1
ATOM 1207 C C . ALA A 1 155 ? 0.656 -1.014 10.907 1.00 97.75 155 ALA A C 1
ATOM 1209 O O . ALA A 1 155 ? 1.648 -0.802 10.203 1.00 97.75 155 ALA A O 1
ATOM 1210 N N . ARG A 1 156 ? 0.071 -2.223 10.939 1.00 97.44 156 ARG A N 1
ATOM 1211 C CA . ARG A 1 156 ? 0.464 -3.326 10.044 1.00 97.44 156 ARG A CA 1
ATOM 1212 C C . ARG A 1 156 ? 0.088 -3.032 8.592 1.00 97.44 156 ARG A C 1
ATOM 1214 O O . ARG A 1 156 ? 0.933 -3.201 7.718 1.00 97.44 156 ARG A O 1
ATOM 1221 N N . CYS A 1 157 ? -1.141 -2.584 8.339 1.00 96.50 157 CYS A N 1
ATOM 1222 C CA . CYS A 1 157 ? -1.607 -2.251 6.989 1.00 96.50 157 CYS A CA 1
ATOM 1223 C C . CYS A 1 157 ? -0.797 -1.090 6.398 1.00 96.50 157 CYS A C 1
ATOM 1225 O O . CYS A 1 157 ? -0.306 -1.197 5.278 1.00 96.50 157 CYS A O 1
ATOM 1227 N N . ASP A 1 158 ? -0.563 -0.037 7.182 1.00 96.88 158 ASP A N 1
ATOM 1228 C CA . ASP A 1 158 ? 0.210 1.130 6.751 1.00 96.88 158 ASP A CA 1
ATOM 1229 C C . ASP A 1 158 ? 1.671 0.773 6.457 1.00 96.88 158 ASP A C 1
ATOM 1231 O O . ASP A 1 158 ? 2.233 1.233 5.468 1.00 96.88 158 ASP A O 1
ATOM 1235 N N . THR A 1 159 ? 2.291 -0.101 7.260 1.00 97.88 159 THR A N 1
ATOM 1236 C CA . THR A 1 159 ? 3.640 -0.614 6.962 1.00 97.88 159 THR A CA 1
ATOM 1237 C C . THR A 1 159 ? 3.678 -1.345 5.617 1.00 97.88 159 THR A C 1
ATOM 1239 O O . THR A 1 159 ? 4.576 -1.093 4.815 1.00 97.88 159 THR A O 1
ATOM 1242 N N . VAL A 1 160 ? 2.700 -2.216 5.331 1.00 97.12 160 VAL A N 1
ATOM 1243 C CA . VAL A 1 160 ? 2.615 -2.917 4.035 1.00 97.12 160 VAL A CA 1
ATOM 1244 C C . VAL A 1 160 ? 2.407 -1.923 2.889 1.00 97.12 160 VAL A C 1
ATOM 1246 O O . VAL A 1 160 ? 3.074 -2.023 1.859 1.00 97.12 160 VAL A O 1
ATOM 1249 N N . LEU A 1 161 ? 1.541 -0.925 3.071 1.00 95.50 161 LEU A N 1
ATOM 1250 C CA . LEU A 1 161 ? 1.302 0.126 2.083 1.00 95.50 161 LEU A CA 1
ATOM 1251 C C . LEU A 1 161 ? 2.568 0.937 1.784 1.00 95.50 161 LEU A C 1
ATOM 1253 O O . LEU A 1 161 ? 2.874 1.211 0.625 1.00 95.50 161 LEU A O 1
ATOM 1257 N N . ILE A 1 162 ? 3.335 1.299 2.810 1.00 96.50 162 ILE A N 1
ATOM 1258 C CA . ILE A 1 162 ? 4.575 2.057 2.631 1.00 96.50 162 ILE A CA 1
ATOM 1259 C C . ILE A 1 162 ? 5.627 1.210 1.909 1.00 96.50 162 ILE A C 1
ATOM 1261 O O . ILE A 1 162 ? 6.242 1.691 0.959 1.00 96.50 162 ILE A O 1
ATOM 1265 N N . ILE A 1 163 ? 5.808 -0.055 2.304 1.00 97.19 163 ILE A N 1
ATOM 1266 C CA . ILE A 1 163 ? 6.760 -0.966 1.648 1.00 97.19 163 ILE A CA 1
ATOM 1267 C C . ILE A 1 163 ? 6.399 -1.143 0.170 1.00 97.19 163 ILE A C 1
ATOM 1269 O O . ILE A 1 163 ? 7.251 -0.973 -0.698 1.00 97.19 163 ILE A O 1
ATOM 1273 N N . THR A 1 164 ? 5.132 -1.436 -0.131 1.00 93.12 164 THR A N 1
ATOM 1274 C CA . THR A 1 164 ? 4.663 -1.584 -1.519 1.00 93.12 164 THR A CA 1
ATOM 1275 C C . THR A 1 164 ? 4.839 -0.284 -2.310 1.00 93.12 164 THR A C 1
ATOM 1277 O O . THR A 1 164 ? 5.279 -0.328 -3.456 1.00 93.12 164 THR A O 1
ATOM 1280 N N . SER A 1 165 ? 4.615 0.879 -1.690 1.00 91.94 165 SER A N 1
ATOM 1281 C CA . SER A 1 165 ? 4.843 2.185 -2.324 1.00 91.94 165 SER A CA 1
ATOM 1282 C C . SER A 1 165 ? 6.319 2.437 -2.648 1.00 91.94 165 SER A C 1
ATOM 1284 O O . SER A 1 165 ? 6.643 2.900 -3.739 1.00 91.94 165 SER A O 1
ATOM 1286 N N . ILE A 1 166 ? 7.234 2.097 -1.738 1.00 94.12 166 ILE A N 1
ATOM 1287 C CA . ILE A 1 166 ? 8.680 2.201 -1.980 1.00 94.12 166 ILE A CA 1
ATOM 1288 C C . ILE A 1 166 ? 9.100 1.288 -3.138 1.00 94.12 166 ILE A C 1
ATOM 1290 O O . ILE A 1 166 ? 9.825 1.724 -4.031 1.00 94.12 166 ILE A O 1
ATOM 1294 N N . LEU A 1 167 ? 8.622 0.042 -3.154 1.00 93.19 167 LEU A N 1
ATOM 1295 C CA . LEU A 1 167 ? 8.994 -0.932 -4.181 1.00 93.19 167 LEU A CA 1
ATOM 1296 C C . LEU A 1 167 ? 8.476 -0.554 -5.577 1.00 93.19 167 LEU A C 1
ATOM 1298 O O . LEU A 1 167 ? 9.170 -0.797 -6.565 1.00 93.19 167 LEU A O 1
ATOM 1302 N N . LEU A 1 168 ? 7.274 0.024 -5.662 1.00 88.38 168 LEU A N 1
ATOM 1303 C CA . LEU A 1 168 ? 6.614 0.340 -6.934 1.00 88.38 168 LEU A CA 1
ATOM 1304 C C . LEU A 1 168 ? 6.892 1.749 -7.453 1.00 88.38 168 LEU A C 1
ATOM 1306 O O . LEU A 1 168 ? 6.853 1.962 -8.659 1.00 88.38 168 LEU A O 1
ATOM 1310 N N . PHE A 1 169 ? 7.139 2.703 -6.559 1.00 87.44 169 PHE A N 1
ATOM 1311 C CA . PHE A 1 169 ? 7.287 4.114 -6.915 1.00 87.44 169 PHE A CA 1
ATOM 1312 C C . PHE A 1 169 ? 8.616 4.681 -6.458 1.00 87.44 169 PHE A C 1
ATOM 1314 O O . PHE A 1 169 ? 9.254 5.406 -7.209 1.00 87.44 169 PHE A O 1
ATOM 1321 N N . GLY A 1 170 ? 9.048 4.345 -5.246 1.00 89.50 170 GLY A N 1
ATOM 1322 C CA . GLY A 1 170 ? 10.279 4.875 -4.675 1.00 89.50 170 GLY A CA 1
ATOM 1323 C C . GLY A 1 170 ? 11.510 4.495 -5.490 1.00 89.50 170 GLY A C 1
ATOM 1324 O O . GLY A 1 170 ? 12.163 5.343 -6.087 1.00 89.50 170 GLY A O 1
ATOM 1325 N N . ILE A 1 171 ? 11.842 3.207 -5.501 1.00 89.00 171 ILE A N 1
ATOM 1326 C CA . ILE A 1 171 ? 13.078 2.703 -6.112 1.00 89.00 171 ILE A CA 1
ATOM 1327 C C . ILE A 1 171 ? 13.074 2.854 -7.647 1.00 89.00 171 ILE A C 1
ATOM 1329 O O . ILE A 1 171 ? 14.070 3.352 -8.175 1.00 89.00 171 ILE A O 1
ATOM 1333 N N . PRO A 1 172 ? 11.995 2.506 -8.387 1.00 87.19 172 PRO A N 1
ATOM 1334 C CA . PRO A 1 172 ? 11.979 2.654 -9.845 1.00 87.19 172 PRO A CA 1
ATOM 1335 C C . PRO A 1 172 ? 12.211 4.091 -10.325 1.00 87.19 172 PRO A C 1
ATOM 1337 O O . PRO A 1 172 ? 12.904 4.301 -11.314 1.00 87.19 172 PRO A O 1
ATOM 1340 N N . SER A 1 173 ? 11.711 5.092 -9.596 1.00 86.88 173 SER A N 1
ATOM 1341 C CA . SER A 1 173 ? 11.816 6.505 -9.996 1.00 86.88 173 SER A CA 1
ATOM 1342 C C . SER A 1 173 ? 13.240 7.072 -9.948 1.00 86.88 173 SER A C 1
ATOM 1344 O O . SER A 1 173 ? 13.472 8.198 -10.383 1.00 86.88 173 SER A O 1
ATOM 1346 N N . ILE A 1 174 ? 14.210 6.321 -9.413 1.00 86.81 174 ILE A N 1
ATOM 1347 C CA . ILE A 1 174 ? 15.619 6.733 -9.368 1.00 86.81 174 ILE A CA 1
ATOM 1348 C C . ILE A 1 174 ? 16.273 6.587 -10.748 1.00 86.81 174 ILE A C 1
ATOM 1350 O O . ILE A 1 174 ? 17.089 7.427 -11.135 1.00 86.81 174 ILE A O 1
ATOM 1354 N N . TYR A 1 175 ? 15.904 5.549 -11.503 1.00 84.88 175 TYR A N 1
ATOM 1355 C CA . TYR A 1 175 ? 16.585 5.184 -12.744 1.00 84.88 175 TYR A CA 1
ATOM 1356 C C . TYR A 1 175 ? 16.442 6.217 -13.875 1.00 84.88 175 TYR A C 1
ATOM 1358 O O . TYR A 1 175 ? 17.483 6.657 -14.363 1.00 84.88 175 TYR A O 1
ATOM 1366 N N . PRO A 1 176 ? 15.237 6.683 -14.261 1.00 80.31 176 PRO A N 1
ATOM 1367 C CA . PRO A 1 176 ? 15.069 7.505 -15.466 1.00 80.31 176 PRO A CA 1
ATOM 1368 C C . PRO A 1 176 ? 15.860 8.819 -15.463 1.00 80.31 176 PRO A C 1
ATOM 1370 O O . PRO A 1 176 ? 16.244 9.313 -16.517 1.00 80.31 176 PRO A O 1
ATOM 1373 N N . TYR A 1 177 ? 16.112 9.390 -14.280 1.00 80.94 177 TYR A N 1
ATOM 1374 C CA . TYR A 1 177 ? 16.860 10.641 -14.133 1.00 80.94 177 TYR A CA 1
ATOM 1375 C C . TYR A 1 177 ? 18.359 10.433 -13.874 1.00 80.94 177 TYR A C 1
ATOM 1377 O O . TYR A 1 177 ? 19.174 11.232 -14.323 1.00 80.94 177 TYR A O 1
ATOM 1385 N N . THR A 1 178 ? 18.741 9.388 -13.131 1.00 82.12 178 THR A N 1
ATOM 1386 C CA . THR A 1 178 ? 20.141 9.195 -12.698 1.00 82.12 178 THR A CA 1
ATOM 1387 C C . THR A 1 178 ? 20.909 8.156 -13.512 1.00 82.12 178 THR A C 1
ATOM 1389 O O . THR A 1 178 ? 22.129 8.084 -13.408 1.00 82.12 178 THR A O 1
ATOM 1392 N N . GLY A 1 179 ? 20.216 7.303 -14.268 1.00 78.81 179 GLY A N 1
ATOM 1393 C CA . GLY A 1 179 ? 20.789 6.130 -14.934 1.00 78.81 179 GLY A CA 1
ATOM 1394 C C . GLY A 1 179 ? 21.190 4.989 -13.985 1.00 78.81 179 GLY A C 1
ATOM 1395 O O . GLY A 1 179 ? 21.567 3.912 -14.445 1.00 78.81 179 GLY A O 1
ATOM 1396 N N . HIS A 1 180 ? 21.093 5.171 -12.664 1.00 82.12 180 HIS A N 1
ATOM 1397 C CA . HIS A 1 180 ? 21.417 4.144 -11.670 1.00 82.12 180 HIS A CA 1
ATOM 1398 C C . HIS A 1 180 ? 20.228 3.213 -11.388 1.00 82.12 180 HIS A C 1
ATOM 1400 O O . HIS A 1 180 ? 19.092 3.530 -11.704 1.00 82.12 180 HIS A O 1
ATOM 1406 N N . PHE A 1 181 ? 20.465 2.050 -10.768 1.00 82.88 181 PHE A N 1
ATOM 1407 C CA . PHE A 1 181 ? 19.422 1.051 -10.456 1.00 82.88 181 PHE A CA 1
ATOM 1408 C C . PHE A 1 181 ? 18.705 0.419 -11.665 1.00 82.88 181 PHE A C 1
ATOM 1410 O O . PHE A 1 181 ? 17.650 -0.194 -11.491 1.00 82.88 181 PHE A O 1
ATOM 1417 N N . PHE A 1 182 ? 19.310 0.443 -12.859 1.00 83.75 182 PHE A N 1
ATOM 1418 C CA . PHE A 1 182 ? 18.774 -0.250 -14.041 1.00 83.75 182 PHE A CA 1
ATOM 1419 C C . PHE A 1 182 ? 18.410 -1.716 -13.759 1.00 83.75 182 PHE A C 1
ATOM 1421 O O . PHE A 1 182 ? 17.351 -2.181 -14.160 1.00 83.75 182 PHE A O 1
ATOM 1428 N N . GLY A 1 183 ? 19.241 -2.435 -12.994 1.00 82.31 183 GLY A N 1
ATOM 1429 C CA . GLY A 1 183 ? 18.970 -3.830 -12.642 1.00 82.31 183 GLY A CA 1
ATOM 1430 C C . GLY A 1 183 ? 17.642 -4.026 -11.899 1.00 82.31 183 GLY A C 1
ATOM 1431 O O . GLY A 1 183 ? 16.895 -4.950 -12.207 1.00 82.31 183 GLY A O 1
ATOM 1432 N N . TYR A 1 184 ? 17.310 -3.130 -10.964 1.00 86.88 184 TYR A N 1
ATOM 1433 C CA . TYR A 1 184 ? 16.022 -3.169 -10.270 1.00 86.88 184 TYR A CA 1
ATOM 1434 C C . TYR A 1 184 ? 14.881 -2.772 -11.209 1.00 86.88 184 TYR A C 1
ATOM 1436 O O . TYR A 1 184 ? 13.859 -3.454 -11.257 1.00 86.88 184 TYR A O 1
ATOM 1444 N N . TYR A 1 185 ? 15.067 -1.691 -11.968 1.00 85.12 185 TYR A N 1
ATOM 1445 C CA . TYR A 1 185 ? 14.053 -1.160 -12.876 1.00 85.12 185 TYR A CA 1
ATOM 1446 C C . TYR A 1 185 ? 13.669 -2.155 -13.979 1.00 85.12 185 TYR A C 1
ATOM 1448 O O . TYR A 1 185 ? 12.489 -2.299 -14.274 1.00 85.12 185 TYR A O 1
ATOM 1456 N N . ASN A 1 186 ? 14.645 -2.879 -14.532 1.00 82.88 186 ASN A N 1
ATOM 1457 C CA . ASN A 1 186 ? 14.443 -3.810 -15.637 1.00 82.88 186 ASN A CA 1
ATOM 1458 C C . ASN A 1 186 ? 14.145 -5.243 -15.175 1.00 82.88 186 ASN A C 1
ATOM 1460 O O . ASN A 1 186 ? 13.241 -5.876 -15.696 1.00 82.88 186 ASN A O 1
ATOM 1464 N N . TYR A 1 187 ? 14.854 -5.785 -14.181 1.00 84.56 187 TYR A N 1
ATOM 1465 C CA . TYR A 1 187 ? 14.735 -7.216 -13.847 1.00 84.56 187 TYR A CA 1
ATOM 1466 C C . TYR A 1 187 ? 13.898 -7.516 -12.604 1.00 84.56 187 TYR A C 1
ATOM 1468 O O . TYR A 1 187 ? 13.511 -8.663 -12.397 1.00 84.56 187 TYR A O 1
ATOM 1476 N N . VAL A 1 188 ? 13.613 -6.522 -11.759 1.00 88.31 188 VAL A N 1
ATOM 1477 C CA . VAL A 1 188 ? 12.855 -6.738 -10.516 1.00 88.31 188 VAL A CA 1
ATOM 1478 C C . VAL A 1 188 ? 11.463 -6.138 -10.634 1.00 88.31 188 VAL A C 1
ATOM 1480 O O . VAL A 1 188 ? 10.470 -6.859 -10.544 1.00 88.31 188 VAL A O 1
ATOM 1483 N N . TYR A 1 189 ? 11.383 -4.830 -10.878 1.00 86.94 189 TYR A N 1
ATOM 1484 C CA . TYR A 1 189 ? 10.134 -4.072 -10.907 1.00 86.94 189 TYR A CA 1
ATOM 1485 C C . TYR A 1 189 ? 9.059 -4.675 -11.836 1.00 86.94 189 TYR A C 1
ATOM 1487 O O . TYR A 1 189 ? 7.933 -4.879 -11.366 1.00 86.94 189 TYR A O 1
ATOM 1495 N N . PRO A 1 190 ? 9.350 -5.053 -13.097 1.00 84.81 190 PRO A N 1
ATOM 1496 C CA . PRO A 1 190 ? 8.324 -5.540 -14.017 1.00 84.81 190 PRO A CA 1
ATOM 1497 C C . PRO A 1 190 ? 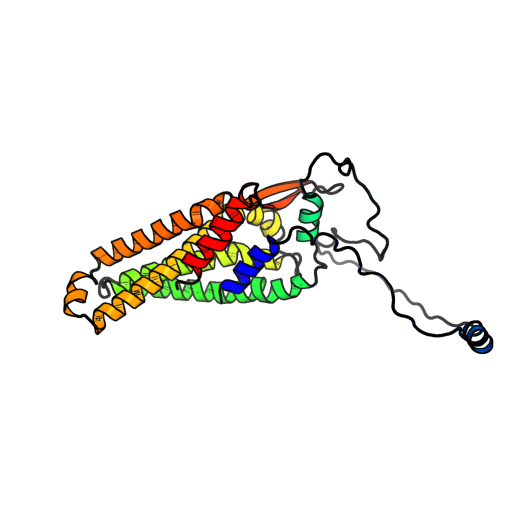7.736 -6.890 -13.604 1.00 84.81 190 PRO A C 1
ATOM 1499 O O . PRO A 1 190 ? 6.594 -7.182 -13.944 1.00 84.81 190 PRO A O 1
ATOM 1502 N N . PHE A 1 191 ? 8.481 -7.696 -12.843 1.00 87.19 191 PHE A N 1
ATOM 1503 C CA . PHE A 1 191 ? 8.049 -9.018 -12.384 1.00 87.19 191 PHE A CA 1
ATOM 1504 C C . PHE A 1 191 ? 7.336 -8.977 -11.034 1.00 87.19 191 PHE A C 1
ATOM 1506 O O . PHE A 1 191 ? 6.410 -9.753 -10.805 1.00 87.19 191 PHE A O 1
ATOM 1513 N N . ILE A 1 192 ? 7.737 -8.075 -10.132 1.00 90.19 192 ILE A N 1
ATOM 1514 C CA . ILE A 1 192 ? 7.061 -7.930 -8.836 1.00 90.19 192 ILE A CA 1
ATOM 1515 C C . ILE A 1 192 ? 5.800 -7.069 -8.942 1.00 90.19 192 ILE A C 1
ATOM 1517 O O . ILE A 1 192 ? 4.853 -7.281 -8.186 1.00 90.19 192 ILE A O 1
ATOM 1521 N N . SER A 1 193 ? 5.762 -6.105 -9.867 1.00 86.50 193 SER A N 1
ATOM 1522 C CA . SER A 1 193 ? 4.679 -5.119 -9.945 1.00 86.50 193 SER A CA 1
ATOM 1523 C C . SER A 1 193 ? 3.274 -5.711 -10.117 1.00 86.50 193 SER A C 1
ATOM 1525 O O . SER A 1 193 ? 2.388 -5.224 -9.410 1.00 86.50 193 SER A O 1
ATOM 1527 N N . PRO A 1 194 ? 3.031 -6.787 -10.902 1.00 86.00 194 PRO A N 1
ATOM 1528 C CA . PRO A 1 194 ? 1.689 -7.357 -11.041 1.00 86.00 194 PRO A CA 1
ATOM 1529 C C . PRO A 1 194 ? 1.135 -7.942 -9.734 1.00 86.00 194 PRO A C 1
ATOM 1531 O O . PRO A 1 194 ? -0.076 -7.988 -9.545 1.00 86.00 194 PRO A O 1
ATOM 1534 N N . ALA A 1 195 ? 2.006 -8.365 -8.811 1.00 89.38 195 ALA A N 1
ATOM 1535 C CA . ALA A 1 195 ? 1.609 -8.900 -7.509 1.00 89.38 195 ALA A CA 1
ATOM 1536 C C . ALA A 1 195 ? 1.621 -7.828 -6.409 1.00 89.38 195 ALA A C 1
ATOM 1538 O O . ALA A 1 195 ? 0.702 -7.744 -5.595 1.00 89.38 195 ALA A O 1
ATOM 1539 N N . VAL A 1 196 ? 2.656 -6.987 -6.382 1.00 90.44 196 VAL A N 1
ATOM 1540 C CA . VAL A 1 196 ? 2.864 -5.974 -5.339 1.00 90.44 196 VAL A CA 1
ATOM 1541 C C . VAL A 1 196 ? 1.843 -4.840 -5.455 1.00 90.44 196 VAL A C 1
ATOM 1543 O O . VAL A 1 196 ? 1.398 -4.331 -4.427 1.00 90.44 196 VAL A O 1
ATOM 1546 N N . PHE A 1 197 ? 1.415 -4.473 -6.669 1.00 88.12 197 PHE A N 1
ATOM 1547 C CA . PHE A 1 197 ? 0.417 -3.418 -6.869 1.00 88.12 197 PHE A CA 1
ATOM 1548 C C . PHE A 1 197 ? -0.947 -3.760 -6.242 1.00 88.12 197 PHE A C 1
ATOM 1550 O O . PHE A 1 197 ? -1.405 -2.994 -5.388 1.00 88.12 197 PHE A O 1
ATOM 1557 N N . PRO A 1 198 ? -1.572 -4.919 -6.535 1.00 88.69 198 PRO A N 1
ATOM 1558 C CA . PRO A 1 198 ? -2.789 -5.342 -5.844 1.00 88.69 198 PRO A CA 1
ATOM 1559 C C . PRO A 1 198 ? -2.625 -5.438 -4.324 1.00 88.69 198 PRO A C 1
ATOM 1561 O O . PRO A 1 198 ? -3.519 -5.017 -3.596 1.00 88.69 198 PRO A O 1
ATOM 1564 N N . ILE A 1 199 ? -1.485 -5.935 -3.825 1.00 92.56 199 ILE A N 1
ATOM 1565 C CA . ILE A 1 199 ? -1.212 -6.012 -2.379 1.00 92.56 199 ILE A CA 1
ATOM 1566 C C . ILE A 1 199 ? -1.205 -4.615 -1.744 1.00 92.56 199 ILE A C 1
ATOM 1568 O O . ILE A 1 199 ? -1.792 -4.429 -0.677 1.00 92.56 199 ILE A O 1
ATOM 1572 N N . GLY A 1 200 ? -0.588 -3.630 -2.402 1.00 91.38 200 GLY A N 1
ATOM 1573 C CA . GLY A 1 200 ? -0.605 -2.237 -1.955 1.00 91.38 200 GLY A CA 1
ATOM 1574 C C . GLY A 1 200 ? -2.022 -1.666 -1.892 1.00 91.38 200 GLY A C 1
ATOM 1575 O O . GLY A 1 200 ? -2.395 -1.057 -0.890 1.00 91.38 200 GLY A O 1
ATOM 1576 N N . MET A 1 201 ? -2.847 -1.944 -2.906 1.00 88.81 201 MET A N 1
ATOM 1577 C CA . MET A 1 201 ? -4.255 -1.528 -2.925 1.00 88.81 201 MET A CA 1
ATOM 1578 C C . MET A 1 201 ? -5.081 -2.213 -1.827 1.00 88.81 201 MET A C 1
ATOM 1580 O O . MET A 1 201 ? -5.861 -1.552 -1.148 1.00 88.81 201 MET A O 1
ATOM 1584 N N . ILE A 1 202 ? -4.866 -3.509 -1.575 1.00 92.56 202 ILE A N 1
ATOM 1585 C CA . ILE A 1 202 ? -5.502 -4.233 -0.461 1.00 92.56 202 ILE A CA 1
ATOM 1586 C C . ILE A 1 202 ? -5.126 -3.595 0.876 1.00 92.56 202 ILE A C 1
ATOM 1588 O O . ILE A 1 202 ? -6.001 -3.364 1.709 1.00 92.56 202 ILE A O 1
ATOM 1592 N N . ALA A 1 203 ? -3.840 -3.302 1.084 1.00 93.69 203 ALA A N 1
ATOM 1593 C CA . ALA A 1 203 ? -3.357 -2.668 2.306 1.00 93.69 203 ALA A CA 1
ATOM 1594 C C . ALA A 1 203 ? -3.953 -1.263 2.495 1.00 93.69 203 ALA A C 1
ATOM 1596 O O . ALA A 1 203 ? -4.343 -0.915 3.609 1.00 93.69 203 ALA A O 1
ATOM 1597 N N . GLN A 1 204 ? -4.089 -0.494 1.409 1.00 93.19 204 GLN A N 1
ATOM 1598 C CA . GLN A 1 204 ? -4.736 0.820 1.411 1.00 93.19 204 GLN A CA 1
ATOM 1599 C C . GLN A 1 204 ? -6.201 0.722 1.827 1.00 93.19 204 GLN A C 1
ATOM 1601 O O . GLN A 1 204 ? -6.618 1.377 2.780 1.00 93.19 204 GLN A O 1
ATOM 1606 N N . THR A 1 205 ? -6.975 -0.125 1.146 1.00 91.00 205 THR A N 1
ATOM 1607 C CA . THR A 1 205 ? -8.391 -0.335 1.453 1.00 91.00 205 THR A CA 1
ATOM 1608 C C . THR A 1 205 ? -8.562 -0.819 2.895 1.00 91.00 205 THR A C 1
ATOM 1610 O O . THR A 1 205 ? -9.370 -0.265 3.639 1.00 91.00 205 THR A O 1
ATOM 1613 N N . ALA A 1 206 ? -7.739 -1.770 3.345 1.00 94.00 206 ALA A N 1
ATOM 1614 C CA . ALA A 1 206 ? -7.791 -2.273 4.713 1.00 94.00 206 ALA A CA 1
ATOM 1615 C C . ALA A 1 206 ? -7.494 -1.172 5.739 1.00 94.00 206 ALA A C 1
ATOM 1617 O O . ALA A 1 206 ? -8.193 -1.090 6.747 1.00 94.00 206 ALA A O 1
ATOM 1618 N N . SER A 1 207 ? -6.510 -0.305 5.479 1.00 95.12 207 SER A N 1
ATOM 1619 C CA . SER A 1 207 ? -6.178 0.836 6.342 1.00 95.12 207 SER A CA 1
ATOM 1620 C C . SER A 1 207 ? -7.346 1.825 6.473 1.00 95.12 207 SER A C 1
ATOM 1622 O O . SER A 1 207 ? -7.686 2.234 7.588 1.00 95.12 207 SER A O 1
ATOM 1624 N N . ILE A 1 208 ? -8.045 2.128 5.373 1.00 93.75 208 ILE A N 1
ATOM 1625 C CA . ILE A 1 208 ? -9.232 3.002 5.374 1.00 93.75 208 ILE A CA 1
ATOM 1626 C C . ILE A 1 208 ? -10.341 2.409 6.256 1.00 93.75 208 ILE A C 1
ATOM 1628 O O . ILE A 1 208 ? -10.792 3.053 7.206 1.00 93.75 208 ILE A O 1
ATOM 1632 N N . TYR A 1 209 ? -10.733 1.152 6.021 1.00 94.00 209 TYR A N 1
ATOM 1633 C CA . TYR A 1 209 ? -11.792 0.509 6.812 1.00 94.00 209 TYR A CA 1
ATOM 1634 C C . TYR A 1 209 ? -11.393 0.276 8.274 1.00 94.00 209 TYR A C 1
ATOM 1636 O O . TYR A 1 209 ? -12.239 0.345 9.170 1.00 94.00 209 TYR A O 1
ATOM 1644 N N . MET A 1 210 ? -10.111 0.038 8.550 1.00 93.94 210 MET A N 1
ATOM 1645 C CA . MET A 1 210 ? -9.594 -0.041 9.916 1.00 93.94 210 MET A CA 1
ATOM 1646 C C . MET A 1 210 ? -9.675 1.311 10.622 1.00 93.94 210 MET A C 1
ATOM 1648 O O . MET A 1 210 ? -10.117 1.369 11.768 1.00 93.94 210 MET A O 1
ATOM 1652 N N . THR A 1 211 ? -9.313 2.396 9.937 1.00 95.56 211 THR A N 1
ATOM 1653 C CA . THR A 1 211 ? -9.437 3.762 10.460 1.00 95.56 211 THR A CA 1
ATOM 1654 C C . THR A 1 211 ? -10.891 4.077 10.787 1.00 95.56 211 THR A C 1
ATOM 1656 O O . THR A 1 211 ? -11.189 4.495 11.906 1.00 95.56 211 THR A O 1
ATOM 1659 N N . PHE A 1 212 ? -11.808 3.773 9.868 1.00 95.50 212 PHE A N 1
ATOM 1660 C CA . PHE A 1 212 ? -13.246 3.905 10.090 1.00 95.50 212 PHE A CA 1
ATOM 1661 C C . PHE A 1 212 ? -13.744 3.065 11.280 1.00 95.50 212 PHE A C 1
ATOM 1663 O O . PHE A 1 212 ? -14.523 3.523 12.112 1.00 95.50 212 PHE A O 1
ATOM 1670 N N . THR A 1 213 ? -13.251 1.836 11.431 1.00 95.06 213 THR A N 1
ATOM 1671 C CA . THR A 1 213 ? -13.615 0.987 12.575 1.00 95.06 213 THR A CA 1
ATOM 1672 C C . THR A 1 213 ? -13.125 1.587 13.896 1.00 95.06 213 THR A C 1
ATOM 1674 O O . THR A 1 213 ? -13.863 1.598 14.881 1.00 95.06 213 THR A O 1
ATOM 1677 N N . VAL A 1 214 ? -11.904 2.133 13.934 1.00 95.44 214 VAL A N 1
ATOM 1678 C CA . VAL A 1 214 ? -11.357 2.811 15.122 1.00 95.44 214 VAL A CA 1
ATOM 1679 C C . VAL A 1 214 ? -12.183 4.046 15.482 1.00 95.44 214 VAL A C 1
ATOM 1681 O O . VAL A 1 214 ? -12.452 4.274 16.665 1.00 95.44 214 VAL A O 1
ATOM 1684 N N . THR A 1 215 ? -12.593 4.850 14.497 1.00 96.00 215 THR A N 1
ATOM 1685 C CA . THR A 1 215 ? -13.417 6.041 14.746 1.00 96.00 215 THR A CA 1
ATOM 1686 C C . THR A 1 215 ? -14.808 5.660 15.245 1.00 96.00 215 THR A C 1
ATOM 1688 O O . THR A 1 215 ? -15.269 6.242 16.229 1.00 96.00 215 THR A O 1
ATOM 1691 N N . LEU A 1 216 ? -15.432 4.628 14.669 1.00 95.44 216 LEU A N 1
ATOM 1692 C CA . LEU A 1 216 ? -16.693 4.077 15.167 1.00 95.44 216 LEU A CA 1
ATOM 1693 C C . LEU A 1 216 ? -16.571 3.552 16.599 1.00 95.44 216 LEU A C 1
ATOM 1695 O O . LEU A 1 216 ? -17.439 3.822 17.428 1.00 95.44 216 LEU A O 1
ATOM 1699 N N . GLU A 1 217 ? -15.497 2.830 16.922 1.00 94.69 217 GLU A N 1
ATOM 1700 C CA . GLU A 1 217 ? -15.295 2.311 18.275 1.00 94.69 217 GLU A CA 1
ATOM 1701 C C . GLU A 1 217 ? -15.174 3.452 19.296 1.00 94.69 217 GLU A C 1
ATOM 1703 O O . GLU A 1 217 ? -15.797 3.403 20.359 1.00 94.69 217 GLU A O 1
ATOM 1708 N N . ARG A 1 218 ? -14.434 4.517 18.950 1.00 94.31 218 ARG A N 1
ATOM 1709 C CA . ARG A 1 218 ? -14.324 5.734 19.772 1.00 94.31 218 ARG A CA 1
ATOM 1710 C C . ARG A 1 218 ? -15.670 6.430 19.943 1.00 94.31 218 ARG A C 1
ATOM 1712 O O . ARG A 1 218 ? -16.010 6.816 21.058 1.00 94.31 218 ARG A O 1
ATOM 1719 N N . TYR A 1 219 ? -16.442 6.554 18.867 1.00 96.06 219 TYR A N 1
ATOM 1720 C CA . TYR A 1 219 ? -17.782 7.132 18.915 1.00 96.06 219 TYR A CA 1
ATOM 1721 C C . TYR A 1 219 ? -18.701 6.342 19.855 1.00 96.06 219 TYR A C 1
ATOM 1723 O O . TYR A 1 219 ? -19.307 6.915 20.760 1.00 96.06 219 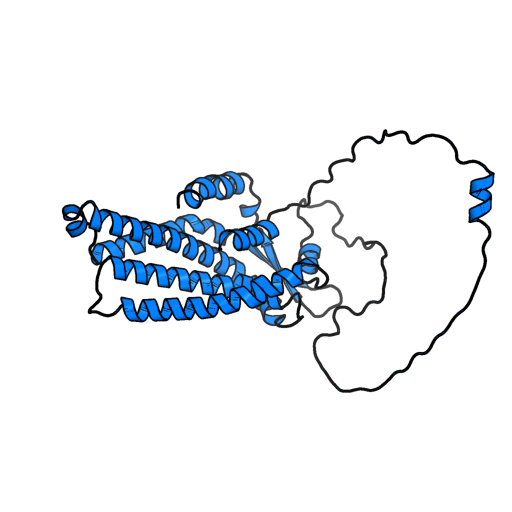TYR A O 1
ATOM 1731 N N . VAL A 1 220 ? -18.753 5.014 19.713 1.00 95.00 220 VAL A N 1
ATOM 1732 C CA . VAL A 1 220 ? -19.575 4.145 20.568 1.00 95.00 220 VAL A CA 1
ATOM 1733 C C . VAL A 1 220 ? -19.118 4.205 22.026 1.00 95.00 220 VAL A C 1
ATOM 1735 O O . VAL A 1 220 ? -19.964 4.242 22.918 1.00 95.00 220 VAL A O 1
ATOM 1738 N N . ALA A 1 221 ? -17.808 4.258 22.285 1.00 93.38 221 ALA A N 1
ATOM 1739 C CA . ALA A 1 221 ? -17.262 4.379 23.635 1.00 93.38 221 ALA A CA 1
ATOM 1740 C C . ALA A 1 221 ? -17.720 5.656 24.357 1.00 93.38 221 ALA A C 1
ATOM 1742 O O . ALA A 1 221 ? -18.009 5.602 25.551 1.00 93.38 221 ALA A O 1
ATOM 1743 N N . VAL A 1 222 ? -17.819 6.777 23.636 1.00 95.50 222 VAL A N 1
ATOM 1744 C CA . VAL A 1 222 ? -18.215 8.077 24.200 1.00 95.50 222 VAL A CA 1
ATOM 1745 C C . VAL A 1 222 ? -19.735 8.226 24.263 1.00 95.50 222 VAL A C 1
ATOM 1747 O O . VAL A 1 222 ? -20.285 8.546 25.314 1.00 95.50 222 VAL A O 1
ATOM 1750 N N . CYS A 1 223 ? -20.434 7.985 23.155 1.00 96.38 223 CYS A N 1
ATOM 1751 C CA . CYS A 1 223 ? -21.863 8.276 23.037 1.00 96.38 223 CYS A CA 1
ATOM 1752 C C . CYS A 1 223 ? -22.758 7.147 23.571 1.00 96.38 223 CYS A C 1
ATOM 1754 O O . CYS A 1 223 ? -23.910 7.385 23.936 1.00 96.38 223 CYS A O 1
ATOM 1756 N N . HIS A 1 224 ? -22.254 5.909 23.629 1.00 93.88 224 HIS A N 1
ATOM 1757 C CA . HIS A 1 224 ? -23.034 4.728 24.006 1.00 93.88 224 HIS A CA 1
ATOM 1758 C C . HIS A 1 224 ? -22.256 3.774 24.935 1.00 93.88 224 HIS A C 1
ATOM 1760 O O . HIS A 1 224 ? -22.051 2.604 24.592 1.00 93.88 224 HIS A O 1
ATOM 1766 N N . PRO A 1 225 ? -21.886 4.211 26.153 1.00 90.88 225 PRO A N 1
ATOM 1767 C CA . PRO A 1 225 ? -20.999 3.463 27.052 1.00 90.88 225 PRO A CA 1
ATOM 1768 C C . PRO A 1 225 ? -21.515 2.058 27.415 1.00 90.88 225 PRO A C 1
ATOM 1770 O O . PRO A 1 225 ? -20.735 1.109 27.510 1.00 90.88 225 PRO A O 1
ATOM 1773 N N . LEU A 1 226 ? -22.837 1.880 27.546 1.00 92.50 226 LEU A N 1
ATOM 1774 C CA . LEU A 1 226 ? -23.442 0.564 27.798 1.00 92.50 226 LEU A CA 1
ATOM 1775 C C . LEU A 1 226 ? -23.246 -0.403 26.618 1.00 92.50 226 LEU A C 1
ATOM 1777 O O . LEU A 1 226 ? -22.947 -1.579 26.827 1.00 92.50 226 LEU A O 1
ATOM 1781 N N . LYS A 1 227 ? -23.366 0.091 25.377 1.00 91.12 227 LYS A N 1
ATOM 1782 C CA . LYS A 1 227 ? -23.106 -0.707 24.167 1.00 91.12 227 LYS A CA 1
ATOM 1783 C C . LYS A 1 227 ? -21.610 -0.954 23.979 1.00 91.12 227 LYS A C 1
ATOM 1785 O O . LYS A 1 227 ? -21.233 -2.045 23.556 1.00 91.12 227 LYS A O 1
ATOM 1790 N N . ALA A 1 228 ? -20.763 0.009 24.341 1.00 91.69 228 ALA A N 1
ATOM 1791 C CA . ALA A 1 228 ? -19.311 -0.101 24.237 1.00 91.69 228 ALA A CA 1
ATOM 1792 C C . ALA A 1 228 ? -18.757 -1.295 25.021 1.00 91.69 228 ALA A C 1
ATOM 1794 O O . ALA A 1 228 ? -17.930 -2.039 24.502 1.00 91.69 228 ALA A O 1
ATOM 1795 N N . ARG A 1 229 ? -19.283 -1.567 26.224 1.00 89.19 229 ARG A N 1
ATOM 1796 C CA . ARG A 1 229 ? -18.866 -2.733 27.022 1.00 89.19 229 ARG A CA 1
ATOM 1797 C C . ARG A 1 229 ? -19.077 -4.065 26.295 1.00 89.19 229 ARG A C 1
ATOM 1799 O O . ARG A 1 229 ? -18.317 -5.005 26.509 1.00 89.19 229 ARG A O 1
ATOM 1806 N N . ALA A 1 230 ? -20.093 -4.149 25.436 1.00 90.50 230 ALA A N 1
ATOM 1807 C CA . ALA A 1 230 ? -20.332 -5.323 24.610 1.00 90.50 230 ALA A CA 1
ATOM 1808 C C . ALA A 1 230 ? -19.513 -5.277 23.307 1.00 90.50 230 ALA A C 1
ATOM 1810 O O . ALA A 1 230 ? -18.889 -6.269 22.932 1.00 90.50 230 ALA A O 1
ATOM 1811 N N . LEU A 1 231 ? -19.534 -4.160 22.578 1.00 90.50 231 LEU A N 1
ATOM 1812 C CA . LEU A 1 231 ? -18.994 -4.061 21.214 1.00 90.50 231 LEU A CA 1
ATOM 1813 C C . LEU A 1 231 ? -17.468 -3.883 21.158 1.00 90.50 231 LEU A C 1
ATOM 1815 O O . LEU A 1 231 ? -16.838 -4.437 20.258 1.00 90.50 231 LEU A O 1
ATOM 1819 N N . CYS A 1 232 ? -16.880 -3.180 22.124 1.00 91.94 232 CYS A N 1
ATOM 1820 C CA . CYS A 1 232 ? -15.474 -2.769 22.153 1.00 91.94 232 CYS A CA 1
ATOM 1821 C C . CYS A 1 232 ? -14.629 -3.761 22.970 1.00 91.94 232 CYS A C 1
ATOM 1823 O O . CYS A 1 232 ? -14.030 -3.424 23.992 1.00 91.94 232 CYS A O 1
ATOM 1825 N N . THR A 1 233 ? -14.626 -5.030 22.554 1.00 94.06 233 THR A N 1
ATOM 1826 C CA . THR A 1 233 ? -13.869 -6.098 23.226 1.00 94.06 233 THR A CA 1
ATOM 1827 C C . THR A 1 233 ? -12.739 -6.610 22.345 1.00 94.06 233 THR A C 1
ATOM 1829 O O . THR A 1 233 ? -12.867 -6.687 21.126 1.00 94.06 233 THR A O 1
ATOM 1832 N N . TYR A 1 234 ? -11.638 -7.041 22.965 1.00 92.31 234 TYR A N 1
ATOM 1833 C CA . TYR A 1 234 ? -10.455 -7.536 22.250 1.00 92.31 234 TYR A CA 1
ATOM 1834 C C . TYR A 1 234 ? -10.774 -8.670 21.255 1.00 92.31 234 TYR A C 1
ATOM 1836 O O . TYR A 1 234 ? -10.235 -8.710 20.152 1.00 92.31 234 TYR A O 1
ATOM 1844 N N . GLY A 1 235 ? -11.670 -9.594 21.626 1.00 92.50 235 GLY A N 1
ATOM 1845 C CA . GLY A 1 235 ? -12.098 -10.680 20.738 1.00 92.50 235 GLY A CA 1
ATOM 1846 C C . GLY A 1 235 ? -12.843 -10.174 19.501 1.00 92.50 235 GLY A C 1
ATOM 1847 O O . GLY A 1 235 ? -12.595 -10.659 18.400 1.00 92.50 235 GLY A O 1
ATOM 1848 N N . ARG A 1 236 ? -13.703 -9.159 19.661 1.00 93.94 236 ARG A N 1
ATOM 1849 C CA . ARG A 1 236 ? -14.421 -8.532 18.543 1.00 93.94 236 ARG A CA 1
ATOM 1850 C C . ARG A 1 236 ? -13.509 -7.681 17.673 1.00 93.94 236 ARG A C 1
ATOM 1852 O O . ARG A 1 236 ? -13.613 -7.787 16.460 1.00 93.94 236 ARG A O 1
ATOM 1859 N N . ALA A 1 237 ? -12.549 -6.962 18.255 1.00 95.06 237 ALA A N 1
ATOM 1860 C CA . ALA A 1 237 ? -11.522 -6.241 17.499 1.00 95.06 237 ALA A CA 1
ATOM 1861 C C . ALA A 1 237 ? -10.770 -7.153 16.518 1.00 95.06 237 ALA A C 1
ATOM 1863 O O . ALA A 1 237 ? -10.511 -6.772 15.378 1.00 95.06 237 ALA A O 1
ATOM 1864 N N . LYS A 1 238 ? -10.467 -8.391 16.936 1.00 95.12 238 LYS A N 1
ATOM 1865 C CA . LYS A 1 238 ? -9.873 -9.406 16.055 1.00 95.12 238 LYS A CA 1
ATOM 1866 C C . LYS A 1 238 ? -10.788 -9.770 14.889 1.00 95.12 238 LYS A C 1
ATOM 1868 O O . LYS A 1 238 ? -10.306 -9.897 13.768 1.00 95.12 238 LYS A O 1
ATOM 1873 N N . ILE A 1 239 ? -12.085 -9.923 15.144 1.00 96.69 239 ILE A N 1
ATOM 1874 C CA . ILE A 1 239 ? -13.072 -10.200 14.097 1.00 96.69 239 ILE A CA 1
ATOM 1875 C C . ILE A 1 239 ? -13.174 -9.008 13.140 1.00 96.69 239 ILE A C 1
ATOM 1877 O O . ILE A 1 239 ? -13.081 -9.221 11.937 1.00 96.69 239 ILE A O 1
ATOM 1881 N N . TYR A 1 240 ? -13.283 -7.774 13.646 1.00 95.88 240 TYR A N 1
ATOM 1882 C CA . TYR A 1 240 ? -13.335 -6.570 12.808 1.00 95.88 240 TYR A CA 1
ATOM 1883 C C . TYR A 1 240 ? -12.111 -6.472 11.895 1.00 95.88 240 TYR A C 1
ATOM 1885 O O . TYR A 1 240 ? -12.266 -6.310 10.691 1.00 95.88 240 TYR A O 1
ATOM 1893 N N . PHE A 1 241 ? -10.908 -6.692 12.436 1.00 96.00 241 PHE A N 1
ATOM 1894 C CA . PHE A 1 241 ? -9.680 -6.725 11.642 1.00 96.00 241 PHE A CA 1
ATOM 1895 C C . PHE A 1 241 ? -9.737 -7.768 10.513 1.00 96.00 241 PHE A C 1
ATOM 1897 O O . PHE A 1 241 ? -9.428 -7.449 9.368 1.00 96.00 241 PHE A O 1
ATOM 1904 N N . ILE A 1 242 ? -10.156 -9.003 10.814 1.00 96.94 242 ILE A N 1
ATOM 1905 C CA . ILE A 1 242 ? -10.269 -10.069 9.805 1.00 96.94 242 ILE A CA 1
ATOM 1906 C C . ILE A 1 242 ? -11.293 -9.687 8.732 1.00 96.94 242 ILE A C 1
ATOM 1908 O O . ILE A 1 242 ? -11.006 -9.830 7.548 1.00 96.94 242 ILE A O 1
ATOM 1912 N N . VAL A 1 243 ? -12.454 -9.158 9.126 1.00 96.62 243 VAL A N 1
ATOM 1913 C CA . VAL A 1 243 ? -13.501 -8.722 8.192 1.00 96.62 243 VAL A CA 1
ATOM 1914 C C . VAL A 1 243 ? -12.986 -7.616 7.271 1.00 96.62 243 VAL A C 1
ATOM 1916 O O . VAL A 1 243 ? -13.149 -7.733 6.059 1.00 96.62 243 VAL A O 1
ATOM 1919 N N . CYS A 1 244 ? -12.306 -6.594 7.803 1.00 95.00 244 CYS A N 1
ATOM 1920 C CA . CYS A 1 244 ? -11.720 -5.520 6.996 1.00 95.00 244 CYS A CA 1
ATOM 1921 C C . CYS A 1 244 ? -10.700 -6.055 5.982 1.00 95.00 244 CYS A C 1
ATOM 1923 O O . CYS A 1 244 ? -10.733 -5.664 4.815 1.00 95.00 244 CYS A O 1
ATOM 1925 N N . VAL A 1 245 ? -9.818 -6.973 6.393 1.00 94.75 245 VAL A N 1
ATOM 1926 C CA . VAL A 1 245 ? -8.808 -7.568 5.502 1.00 94.75 245 VAL A CA 1
ATOM 1927 C C . VAL A 1 245 ? -9.456 -8.451 4.434 1.00 94.75 245 VAL A C 1
ATOM 1929 O O . VAL A 1 245 ? -9.119 -8.322 3.260 1.00 94.75 245 VAL A O 1
ATOM 1932 N N . CYS A 1 246 ? -10.410 -9.311 4.802 1.00 96.19 246 CYS A N 1
ATOM 1933 C CA . CYS A 1 246 ? -11.123 -10.169 3.854 1.00 96.19 246 CYS A CA 1
ATOM 1934 C C . CYS A 1 246 ? -11.931 -9.355 2.839 1.00 96.19 246 CYS A C 1
ATOM 1936 O O . CYS A 1 246 ? -11.884 -9.653 1.648 1.00 96.19 246 CYS A O 1
ATOM 1938 N N . PHE A 1 247 ? -12.627 -8.309 3.292 1.00 93.88 247 PHE A N 1
ATOM 1939 C CA . PHE A 1 247 ? -13.336 -7.388 2.408 1.00 93.88 247 PHE A CA 1
ATOM 1940 C C . PHE A 1 247 ? -12.371 -6.705 1.434 1.00 93.88 247 PHE A C 1
ATOM 1942 O O . PHE A 1 247 ? -12.600 -6.712 0.228 1.00 93.88 247 PHE A O 1
ATOM 1949 N N . SER A 1 248 ? -11.251 -6.187 1.942 1.00 93.19 248 SER A N 1
ATOM 1950 C CA . SER A 1 248 ? -10.242 -5.503 1.124 1.00 93.19 248 SER A CA 1
ATOM 1951 C C . SER A 1 248 ? -9.602 -6.429 0.091 1.00 93.19 248 SER A C 1
ATOM 1953 O O . SER A 1 248 ? -9.350 -6.004 -1.036 1.00 93.19 248 SER A O 1
ATOM 1955 N N . LEU A 1 249 ? -9.369 -7.693 0.459 1.00 93.06 249 LEU A N 1
ATOM 1956 C CA . LEU A 1 249 ? -8.884 -8.733 -0.443 1.00 93.06 249 LEU A CA 1
ATOM 1957 C C . LEU A 1 249 ? -9.905 -9.017 -1.546 1.00 93.06 249 LEU A C 1
ATOM 1959 O O . LEU A 1 249 ? -9.546 -8.963 -2.715 1.00 93.06 249 LEU A O 1
ATOM 1963 N N . ALA A 1 250 ? -11.164 -9.277 -1.188 1.00 90.81 250 ALA A N 1
ATOM 1964 C CA . ALA A 1 250 ? -12.222 -9.572 -2.152 1.00 90.81 250 ALA A CA 1
ATOM 1965 C C . ALA A 1 250 ? -12.450 -8.403 -3.122 1.00 90.81 250 ALA A C 1
ATOM 1967 O O . ALA A 1 250 ? -12.537 -8.609 -4.329 1.00 90.81 250 ALA A O 1
ATOM 1968 N N . TYR A 1 251 ? -12.470 -7.174 -2.599 1.00 86.12 251 TYR A N 1
ATOM 1969 C CA . TYR A 1 251 ? -12.643 -5.961 -3.392 1.00 86.12 251 TYR A CA 1
ATOM 1970 C C . TYR A 1 251 ? -11.494 -5.743 -4.387 1.00 86.12 251 TYR A C 1
ATOM 1972 O O . TYR A 1 251 ? -11.735 -5.379 -5.532 1.00 86.12 251 TYR A O 1
ATOM 1980 N N . ASN A 1 252 ? -10.243 -5.993 -3.994 1.00 86.69 252 ASN A N 1
ATOM 1981 C CA . ASN A 1 252 ? -9.075 -5.762 -4.855 1.00 86.69 252 ASN A CA 1
ATOM 1982 C C . ASN A 1 252 ? -8.603 -7.002 -5.631 1.00 86.69 252 ASN A C 1
ATOM 1984 O O . ASN A 1 252 ? -7.664 -6.904 -6.418 1.00 86.69 252 ASN A O 1
ATOM 1988 N N . MET A 1 253 ? -9.243 -8.158 -5.443 1.00 87.62 253 MET A N 1
ATOM 1989 C CA . MET A 1 253 ? -8.856 -9.420 -6.078 1.00 87.62 253 MET A CA 1
ATOM 1990 C C . MET A 1 253 ? -8.746 -9.334 -7.613 1.00 87.62 253 MET A C 1
ATOM 1992 O O . MET A 1 253 ? -7.758 -9.841 -8.144 1.00 87.62 253 MET A O 1
ATOM 1996 N N . PRO A 1 254 ? -9.661 -8.671 -8.350 1.00 85.75 254 PRO A N 1
ATOM 1997 C CA . PRO A 1 254 ? -9.558 -8.599 -9.810 1.00 85.75 254 PRO A CA 1
ATOM 1998 C C . PRO A 1 254 ? -8.274 -7.920 -10.317 1.00 85.75 254 PRO A C 1
ATOM 2000 O O . PRO A 1 254 ? -7.796 -8.248 -11.404 1.00 85.75 254 PRO A O 1
ATOM 2003 N N . ARG A 1 255 ? -7.651 -7.051 -9.504 1.00 81.69 255 ARG A N 1
ATOM 2004 C CA . ARG A 1 255 ? -6.434 -6.308 -9.869 1.00 81.69 255 ARG A CA 1
ATOM 2005 C C . ARG A 1 255 ? -5.231 -7.200 -10.157 1.00 81.69 255 ARG A C 1
ATOM 2007 O O . ARG A 1 255 ? -4.371 -6.805 -10.936 1.00 81.69 255 ARG A O 1
ATOM 2014 N N . PHE A 1 256 ? -5.173 -8.406 -9.587 1.00 84.38 256 PHE A N 1
ATOM 2015 C CA . PHE A 1 256 ? -4.098 -9.366 -9.876 1.00 84.38 256 PHE A CA 1
ATOM 2016 C C . PHE A 1 256 ? -4.047 -9.788 -11.348 1.00 84.38 256 PHE A C 1
ATOM 2018 O O . PHE A 1 256 ? -2.995 -10.197 -11.828 1.00 84.38 256 PHE A O 1
ATOM 2025 N N . TRP A 1 257 ? -5.157 -9.654 -12.077 1.00 83.50 257 TRP A N 1
ATOM 2026 C CA . TRP A 1 257 ? -5.236 -9.980 -13.498 1.00 83.50 257 TRP A CA 1
ATOM 2027 C C . TRP A 1 257 ? -5.258 -8.747 -14.395 1.00 83.50 257 TRP A C 1
ATOM 2029 O O . TRP A 1 257 ? -5.479 -8.896 -15.591 1.00 83.50 257 TRP A O 1
ATOM 2039 N N . GLU A 1 258 ? -5.034 -7.536 -13.878 1.00 76.00 258 GLU A N 1
ATOM 2040 C CA . GLU A 1 258 ? -5.026 -6.307 -14.688 1.00 76.00 258 GLU A CA 1
ATOM 2041 C C . GLU A 1 258 ? -3.738 -6.108 -15.489 1.00 76.00 258 GLU A C 1
ATOM 2043 O O . GLU A 1 258 ? -3.726 -5.336 -16.449 1.00 76.00 258 GLU A O 1
ATOM 2048 N N . VAL A 1 259 ? -2.654 -6.772 -15.092 1.00 74.81 259 VAL A N 1
ATOM 2049 C CA . VAL A 1 259 ? -1.298 -6.427 -15.512 1.00 74.81 259 VAL A CA 1
ATOM 2050 C C . VAL A 1 259 ? -0.511 -7.682 -15.887 1.00 74.81 259 VAL A C 1
ATOM 2052 O O . VAL A 1 259 ? -0.587 -8.699 -15.204 1.00 74.81 259 VAL A O 1
ATOM 2055 N N . LEU A 1 260 ? 0.249 -7.601 -16.977 1.00 77.44 260 LEU A N 1
ATOM 2056 C CA . LEU A 1 260 ? 1.113 -8.656 -17.500 1.00 77.44 260 LEU A CA 1
ATOM 2057 C C . LEU A 1 260 ? 2.529 -8.111 -17.707 1.00 77.44 260 LEU A C 1
ATOM 2059 O O . LEU A 1 260 ? 2.700 -6.953 -18.085 1.00 77.44 260 LEU A O 1
ATOM 2063 N N . THR A 1 261 ? 3.539 -8.951 -17.506 1.00 78.31 261 THR A N 1
ATOM 2064 C CA . THR A 1 261 ? 4.936 -8.613 -17.809 1.00 78.31 261 THR A CA 1
ATOM 2065 C C . THR A 1 261 ? 5.275 -9.084 -19.218 1.00 78.31 261 THR A C 1
ATOM 2067 O O . THR A 1 261 ? 4.986 -10.226 -19.577 1.00 78.31 261 THR A O 1
ATOM 2070 N N . ILE A 1 262 ? 5.899 -8.218 -20.010 1.00 77.06 262 ILE A N 1
ATOM 2071 C CA . ILE A 1 262 ? 6.403 -8.537 -21.347 1.00 77.06 262 ILE A CA 1
ATOM 2072 C C . ILE A 1 262 ? 7.921 -8.399 -21.376 1.00 77.06 262 ILE A C 1
ATOM 2074 O O . ILE A 1 262 ? 8.503 -7.605 -20.640 1.00 77.06 262 ILE A O 1
ATOM 2078 N N . THR A 1 263 ? 8.551 -9.210 -22.218 1.00 80.94 263 THR A N 1
ATOM 2079 C CA . THR A 1 263 ? 9.999 -9.232 -22.416 1.00 80.94 263 THR A CA 1
ATOM 2080 C C . THR A 1 263 ? 10.279 -8.920 -23.872 1.00 80.94 263 THR A C 1
ATOM 2082 O O . THR A 1 263 ? 9.695 -9.556 -24.748 1.00 80.94 263 THR A O 1
ATOM 2085 N N . TYR A 1 264 ? 11.147 -7.948 -24.114 1.00 72.94 264 TYR A N 1
ATOM 2086 C CA . TYR A 1 264 ? 11.463 -7.444 -25.436 1.00 72.94 264 TYR A CA 1
ATOM 2087 C C . TYR A 1 264 ? 12.986 -7.406 -25.644 1.00 72.94 264 TYR A C 1
ATOM 2089 O O . TYR A 1 264 ? 13.681 -6.713 -24.899 1.00 72.94 264 TYR A O 1
ATOM 2097 N N . PRO A 1 265 ? 13.532 -8.156 -26.617 1.00 73.81 265 PRO A N 1
ATOM 2098 C CA . PRO A 1 265 ? 14.922 -8.004 -27.027 1.00 73.81 265 PRO A CA 1
ATOM 2099 C C . PRO A 1 265 ? 15.065 -6.756 -27.907 1.00 73.81 265 PRO A C 1
ATOM 2101 O O . PRO A 1 265 ? 14.381 -6.634 -28.921 1.00 73.81 265 PRO A O 1
ATOM 2104 N N . GLU A 1 266 ? 15.953 -5.835 -27.538 1.00 67.56 266 GLU A N 1
ATOM 2105 C CA . GLU A 1 266 ? 16.170 -4.623 -28.328 1.00 67.56 266 GLU A CA 1
ATOM 2106 C C . GLU A 1 266 ? 17.001 -4.935 -29.597 1.00 67.56 266 GLU A C 1
ATOM 2108 O O . GLU A 1 266 ? 18.056 -5.572 -29.499 1.00 67.56 266 GLU A O 1
ATOM 2113 N N . PRO A 1 267 ? 16.579 -4.500 -30.801 1.00 69.25 267 PRO A N 1
ATOM 2114 C CA . PRO A 1 267 ? 17.306 -4.765 -32.036 1.00 69.25 267 PRO A CA 1
ATOM 2115 C C . PRO A 1 267 ? 18.713 -4.159 -31.992 1.00 69.25 267 PRO A C 1
ATOM 2117 O O . PRO A 1 267 ? 18.884 -2.955 -31.820 1.00 69.25 267 PRO A O 1
ATOM 2120 N N . GLY A 1 268 ? 19.737 -4.995 -32.171 1.00 67.38 268 GLY A N 1
ATOM 2121 C CA . GLY A 1 268 ? 21.132 -4.547 -32.224 1.00 67.38 268 GLY A CA 1
ATOM 2122 C C . GLY A 1 268 ? 21.806 -4.318 -30.866 1.00 67.38 268 GLY A C 1
ATOM 2123 O O . GLY A 1 268 ? 22.952 -3.867 -30.851 1.00 67.38 268 GLY A O 1
ATOM 2124 N N . LYS A 1 269 ? 21.157 -4.656 -29.741 1.00 70.06 269 LYS A N 1
ATOM 2125 C CA . LYS A 1 269 ? 21.795 -4.689 -28.415 1.00 70.06 269 LYS A CA 1
ATOM 2126 C C . LYS A 1 269 ? 21.622 -6.061 -27.761 1.00 70.06 269 LYS A C 1
ATOM 2128 O O . LYS A 1 269 ? 20.582 -6.692 -27.887 1.00 70.06 269 LYS A O 1
ATOM 2133 N N . ASP A 1 270 ? 22.610 -6.483 -26.972 1.00 75.81 270 ASP A N 1
ATOM 2134 C CA . ASP A 1 270 ? 22.527 -7.712 -26.157 1.00 75.81 270 ASP A CA 1
ATOM 2135 C C . ASP A 1 270 ? 21.630 -7.548 -24.909 1.00 75.81 270 ASP A C 1
ATOM 2137 O O . ASP A 1 270 ? 21.582 -8.416 -24.035 1.00 75.81 270 ASP A O 1
ATOM 2141 N N . VAL A 1 271 ? 20.938 -6.411 -24.780 1.00 72.75 271 VAL A N 1
ATOM 2142 C CA . VAL A 1 271 ? 20.114 -6.083 -23.616 1.00 72.75 271 VAL A CA 1
ATOM 2143 C C . VAL A 1 271 ? 18.657 -6.437 -23.892 1.00 72.75 271 VAL A C 1
ATOM 2145 O O . VAL A 1 271 ? 18.066 -6.024 -24.887 1.00 72.75 271 VAL A O 1
ATOM 2148 N N . ILE A 1 272 ? 18.070 -7.183 -22.958 1.00 81.00 272 ILE A N 1
ATOM 2149 C CA . ILE A 1 272 ? 16.655 -7.541 -22.963 1.00 81.00 272 ILE A CA 1
ATOM 2150 C C . ILE A 1 272 ? 15.921 -6.598 -22.010 1.00 81.00 272 ILE A C 1
ATOM 2152 O O . ILE A 1 272 ? 16.242 -6.532 -20.820 1.00 81.00 272 ILE A O 1
ATOM 2156 N N . LEU A 1 273 ? 14.931 -5.881 -22.532 1.00 79.44 273 LEU A N 1
ATOM 2157 C CA . LEU A 1 273 ? 14.076 -4.990 -21.762 1.00 79.44 273 LEU A CA 1
ATOM 2158 C C . LEU A 1 273 ? 12.851 -5.747 -21.248 1.00 79.44 273 LEU A C 1
ATOM 2160 O O . LEU A 1 273 ? 12.219 -6.512 -21.980 1.00 79.44 273 LEU A O 1
ATOM 2164 N N . HIS A 1 274 ? 12.483 -5.520 -19.992 1.00 79.94 274 HIS A N 1
ATOM 2165 C CA . HIS A 1 274 ? 11.221 -6.003 -19.443 1.00 79.94 274 HIS A CA 1
ATOM 2166 C C . HIS A 1 274 ? 10.338 -4.822 -19.065 1.00 79.94 274 HIS A C 1
ATOM 2168 O O . HIS A 1 274 ? 10.781 -3.855 -18.440 1.00 79.94 274 HIS A O 1
ATOM 2174 N N . CYS A 1 275 ? 9.064 -4.914 -19.429 1.00 76.19 275 CYS A N 1
ATOM 2175 C CA . CYS A 1 275 ? 8.089 -3.864 -19.175 1.00 76.19 275 CYS A CA 1
ATOM 2176 C C . CYS A 1 275 ? 6.756 -4.458 -18.749 1.00 76.19 275 CYS A C 1
ATOM 2178 O O . CYS A 1 275 ? 6.506 -5.663 -18.825 1.00 76.19 275 CYS A O 1
ATOM 2180 N N . VAL A 1 276 ? 5.881 -3.567 -18.310 1.00 78.62 276 VAL A N 1
ATOM 2181 C CA . VAL A 1 276 ? 4.574 -3.900 -17.771 1.00 78.62 276 VAL A CA 1
ATOM 2182 C C . VAL A 1 276 ? 3.497 -3.452 -18.754 1.00 78.62 276 VAL A C 1
ATOM 2184 O O . VAL A 1 276 ? 3.531 -2.331 -19.254 1.00 78.62 276 VAL A O 1
ATOM 2187 N N . ARG A 1 277 ? 2.533 -4.330 -19.029 1.00 74.00 277 ARG A N 1
ATOM 2188 C CA . ARG A 1 277 ? 1.470 -4.145 -20.020 1.00 74.00 277 ARG A CA 1
ATOM 2189 C C . ARG A 1 277 ? 0.088 -4.382 -19.389 1.00 74.00 277 ARG A C 1
ATOM 2191 O O . ARG A 1 277 ? -0.075 -5.357 -18.655 1.00 74.00 277 ARG A O 1
ATOM 2198 N N . PRO A 1 278 ? -0.946 -3.575 -19.704 1.00 72.38 278 PRO A N 1
ATOM 2199 C CA . PRO A 1 278 ? -2.318 -3.854 -19.282 1.00 72.38 278 PRO A CA 1
ATOM 2200 C C . PRO A 1 278 ? -2.877 -5.112 -19.965 1.00 72.38 278 PRO A C 1
ATOM 2202 O O . PRO A 1 278 ? -2.751 -5.291 -21.182 1.00 72.38 278 PRO A O 1
ATOM 2205 N N . SER A 1 279 ? -3.536 -5.966 -19.185 1.00 73.94 279 SER A N 1
ATOM 2206 C CA . SER A 1 279 ? -4.161 -7.209 -19.639 1.00 73.94 279 SER A CA 1
ATOM 2207 C C . SER A 1 279 ? -5.464 -6.971 -20.418 1.00 73.94 279 SER A C 1
ATOM 2209 O O . SER A 1 279 ? -6.009 -5.866 -20.452 1.00 73.94 279 SER A O 1
ATOM 2211 N N . ARG A 1 280 ? -6.017 -8.042 -21.009 1.00 71.62 280 ARG A N 1
ATOM 2212 C CA . ARG A 1 280 ? -7.328 -8.008 -21.686 1.00 71.62 280 ARG A CA 1
ATOM 2213 C C . ARG A 1 280 ? -8.477 -7.627 -20.746 1.00 71.62 280 ARG A C 1
ATOM 2215 O O . ARG A 1 280 ? -9.399 -6.946 -21.181 1.00 71.62 280 ARG A O 1
ATOM 2222 N N . LEU A 1 281 ? -8.407 -8.015 -19.469 1.00 71.88 281 LEU A N 1
ATOM 2223 C CA . LEU A 1 281 ? -9.439 -7.694 -18.477 1.00 71.88 281 LEU A CA 1
ATOM 2224 C C . LEU A 1 281 ? -9.559 -6.178 -18.289 1.00 71.88 281 LEU A C 1
ATOM 2226 O O . LEU A 1 281 ? -10.658 -5.632 -18.379 1.00 71.88 281 LEU A O 1
ATOM 2230 N N . ARG A 1 282 ? -8.414 -5.498 -18.136 1.00 68.31 282 ARG A N 1
ATOM 2231 C CA . ARG A 1 282 ? -8.339 -4.045 -17.939 1.00 68.31 282 ARG A CA 1
ATOM 2232 C C . ARG A 1 282 ? -8.847 -3.238 -19.140 1.00 68.31 282 ARG A C 1
ATOM 2234 O O . ARG A 1 282 ? -9.228 -2.092 -18.960 1.00 68.31 282 ARG A O 1
ATOM 2241 N N . ARG A 1 283 ? -8.882 -3.823 -20.344 1.00 65.88 283 ARG A N 1
ATOM 2242 C CA . ARG A 1 283 ? -9.409 -3.172 -21.560 1.00 65.88 283 ARG A CA 1
ATOM 2243 C C . ARG A 1 283 ? -10.897 -3.409 -21.798 1.00 65.88 283 ARG A C 1
ATOM 2245 O O . ARG A 1 283 ? -11.466 -2.788 -22.686 1.00 65.88 283 ARG A O 1
ATOM 2252 N N . SER A 1 284 ? -11.525 -4.324 -21.063 1.00 72.94 284 SER A N 1
ATOM 2253 C CA . SER A 1 284 ? -12.945 -4.601 -21.267 1.00 72.94 284 SER A CA 1
ATOM 2254 C C . SER A 1 284 ? -13.803 -3.462 -20.709 1.00 72.94 284 SER A C 1
ATOM 2256 O O 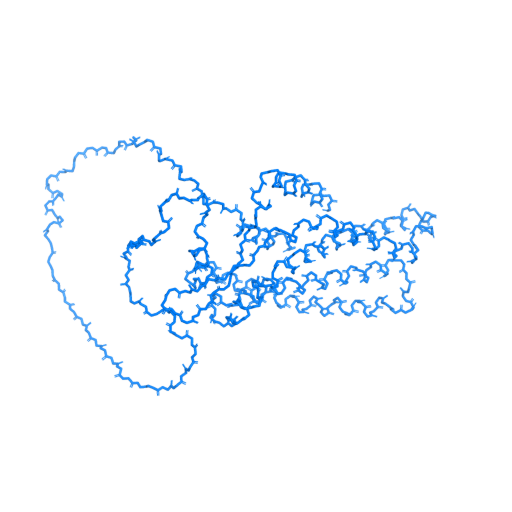. SER A 1 284 ? -13.684 -3.099 -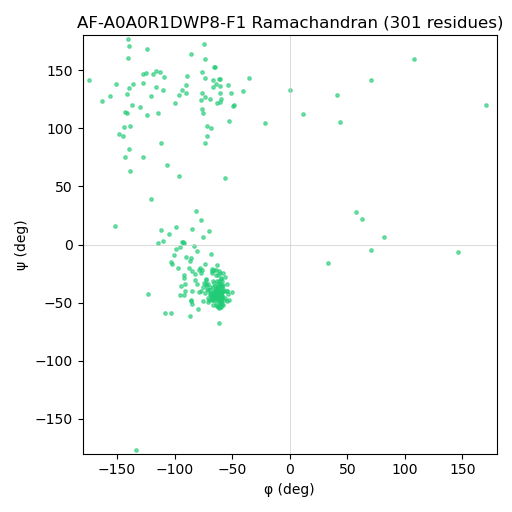19.539 1.00 72.94 284 SER A O 1
ATOM 2258 N N . GLU A 1 285 ? -14.696 -2.907 -21.532 1.00 69.81 285 GLU A N 1
ATOM 2259 C CA . GLU A 1 285 ? -15.554 -1.781 -21.130 1.00 69.81 285 GLU A CA 1
ATOM 2260 C C . GLU A 1 285 ? -16.447 -2.123 -19.933 1.00 69.81 285 GLU A C 1
ATOM 2262 O O . GLU A 1 285 ? -16.673 -1.289 -19.057 1.00 69.81 285 GLU A O 1
ATOM 2267 N N . ALA A 1 286 ? -16.913 -3.374 -19.851 1.00 70.62 286 ALA A N 1
ATOM 2268 C CA . ALA A 1 286 ? -17.689 -3.862 -18.716 1.00 70.62 286 ALA A CA 1
ATOM 2269 C C . ALA A 1 286 ? -16.883 -3.814 -17.407 1.00 70.62 286 ALA A C 1
ATOM 2271 O O . ALA A 1 286 ? -17.409 -3.385 -16.381 1.00 70.62 286 ALA A O 1
ATOM 2272 N N . TYR A 1 287 ? -15.604 -4.204 -17.439 1.00 71.19 287 TYR A N 1
ATOM 2273 C CA . TYR A 1 287 ? -14.727 -4.129 -16.271 1.00 71.19 287 TYR A CA 1
ATOM 2274 C C . TYR A 1 287 ? -14.451 -2.683 -15.874 1.00 71.19 287 TYR A C 1
ATOM 2276 O O . TYR A 1 287 ? -14.599 -2.339 -14.708 1.00 71.19 287 TYR A O 1
ATOM 2284 N N . ILE A 1 288 ? -14.111 -1.818 -16.832 1.00 72.31 288 ILE A N 1
ATOM 2285 C CA . ILE A 1 288 ? -13.844 -0.402 -16.553 1.00 72.31 288 ILE A CA 1
ATOM 2286 C C . ILE A 1 288 ? -15.081 0.250 -15.920 1.00 72.31 288 ILE A C 1
ATOM 2288 O O . ILE A 1 288 ? -15.001 0.820 -14.835 1.00 72.31 288 ILE A O 1
ATOM 2292 N N . ASN A 1 289 ? -16.255 0.093 -16.529 1.00 69.31 289 ASN A N 1
ATOM 2293 C CA . ASN A 1 289 ? -17.466 0.720 -16.014 1.00 69.31 289 ASN A CA 1
ATOM 2294 C C . ASN A 1 289 ? -17.868 0.173 -14.641 1.00 69.31 289 ASN A C 1
ATOM 2296 O O . ASN A 1 289 ? -18.115 0.949 -13.724 1.00 69.31 289 ASN A O 1
ATOM 2300 N N . ILE A 1 290 ? -17.907 -1.145 -14.454 1.00 70.44 290 ILE A N 1
ATOM 2301 C CA . ILE A 1 290 ? -18.385 -1.737 -13.196 1.00 70.44 290 ILE A CA 1
ATOM 2302 C C . ILE A 1 290 ? -17.336 -1.601 -12.086 1.00 70.44 290 ILE A C 1
ATOM 2304 O O . ILE A 1 290 ? -17.647 -1.183 -10.974 1.00 70.44 290 ILE A O 1
ATOM 2308 N N . TYR A 1 291 ? -16.086 -1.952 -12.370 1.00 68.06 291 TYR A N 1
ATOM 2309 C CA . TYR A 1 291 ? -15.048 -2.064 -11.353 1.00 68.06 291 TYR A CA 1
ATOM 2310 C C . TYR A 1 291 ? -14.272 -0.760 -11.136 1.00 68.06 291 TYR A C 1
ATOM 2312 O O . TYR A 1 291 ? -13.965 -0.402 -10.000 1.00 68.06 291 TYR A O 1
ATOM 2320 N N . ILE A 1 292 ? -13.957 -0.026 -12.204 1.00 66.19 292 ILE A N 1
ATOM 2321 C CA . ILE A 1 292 ? -13.188 1.220 -12.081 1.00 66.19 292 ILE A CA 1
ATOM 2322 C C . ILE A 1 292 ? -14.110 2.398 -11.774 1.00 66.19 292 ILE A C 1
ATOM 2324 O O . ILE A 1 292 ? -13.758 3.199 -10.922 1.00 66.19 292 ILE A O 1
ATOM 2328 N N . HIS A 1 293 ? -15.297 2.498 -12.380 1.00 69.19 293 HIS A N 1
ATOM 2329 C CA . HIS A 1 293 ? -16.211 3.604 -12.074 1.00 69.19 293 HIS A CA 1
ATOM 2330 C C . HIS A 1 293 ? -17.117 3.299 -10.876 1.00 69.19 293 HIS A C 1
ATOM 2332 O O . HIS A 1 293 ? -17.030 3.981 -9.859 1.00 69.19 293 HIS A O 1
ATOM 2338 N N . TRP A 1 294 ? -17.963 2.268 -10.945 1.00 68.00 294 TRP A N 1
ATOM 2339 C CA . TRP A 1 294 ? -18.976 2.042 -9.902 1.00 68.00 294 TRP A CA 1
ATOM 2340 C C . TRP A 1 294 ? -18.388 1.572 -8.573 1.00 68.00 294 TRP A C 1
ATOM 2342 O O . TRP A 1 294 ? -18.700 2.140 -7.528 1.00 68.00 294 TRP A O 1
ATOM 2352 N N . CYS A 1 295 ? -17.521 0.561 -8.586 1.00 67.06 295 CYS A N 1
ATOM 2353 C CA . CYS A 1 295 ? -16.892 0.076 -7.360 1.00 67.06 295 CYS A CA 1
ATOM 2354 C C . CYS A 1 295 ? -16.009 1.149 -6.705 1.00 67.06 295 CYS A C 1
ATOM 2356 O O . CYS A 1 295 ? -16.082 1.310 -5.488 1.00 67.06 295 CYS A O 1
ATOM 2358 N N . TYR A 1 296 ? -15.248 1.925 -7.485 1.00 66.19 296 TYR A N 1
ATOM 2359 C CA . TYR A 1 296 ? -14.433 3.017 -6.946 1.00 66.19 296 TYR A CA 1
ATOM 2360 C C . TYR A 1 296 ? -15.279 4.177 -6.418 1.00 66.19 296 TYR A C 1
ATOM 2362 O O . TYR A 1 296 ? -14.945 4.731 -5.381 1.00 66.19 296 TYR A O 1
ATOM 2370 N N . LEU A 1 297 ? -16.399 4.514 -7.060 1.00 63.56 297 LEU A N 1
ATOM 2371 C CA . LEU A 1 297 ? -17.315 5.540 -6.556 1.00 63.56 297 LEU A CA 1
ATOM 2372 C C . LEU A 1 297 ? -17.961 5.100 -5.233 1.00 63.56 297 LEU A C 1
ATOM 2374 O O . LEU A 1 297 ? -18.004 5.860 -4.274 1.00 63.56 297 LEU A O 1
ATOM 2378 N N . ILE A 1 298 ? -18.394 3.841 -5.140 1.00 62.56 298 ILE A N 1
ATOM 2379 C CA . ILE A 1 298 ? -19.076 3.314 -3.949 1.00 62.56 298 ILE A CA 1
ATOM 2380 C C . ILE A 1 298 ? -18.105 3.080 -2.782 1.00 62.56 298 ILE A C 1
ATOM 2382 O O . ILE A 1 298 ? -18.447 3.356 -1.634 1.00 62.56 298 ILE A O 1
ATOM 2386 N N . ALA A 1 299 ? -16.911 2.546 -3.045 1.00 58.50 299 ALA A N 1
ATOM 2387 C CA . ALA A 1 299 ? -15.948 2.188 -2.001 1.00 58.50 299 ALA A CA 1
ATOM 2388 C C . ALA A 1 299 ? -14.876 3.263 -1.752 1.00 58.50 299 ALA A C 1
ATOM 2390 O O . ALA A 1 299 ? -14.250 3.257 -0.696 1.00 58.50 299 ALA A O 1
ATOM 2391 N N . GLY A 1 300 ? -14.646 4.162 -2.711 1.00 51.03 300 GLY A N 1
ATOM 2392 C CA . GLY A 1 300 ? -13.643 5.227 -2.645 1.00 51.03 300 GLY A CA 1
ATOM 2393 C C . GLY A 1 300 ? -14.161 6.553 -2.086 1.00 51.03 300 GLY A C 1
ATOM 2394 O O . GLY A 1 300 ? -13.365 7.280 -1.502 1.00 51.03 300 GLY A O 1
ATOM 2395 N N . GLU A 1 301 ? -15.462 6.853 -2.194 1.00 45.22 301 GLU A N 1
ATOM 2396 C CA . GLU A 1 301 ? -16.059 8.075 -1.613 1.00 45.22 301 GLU A C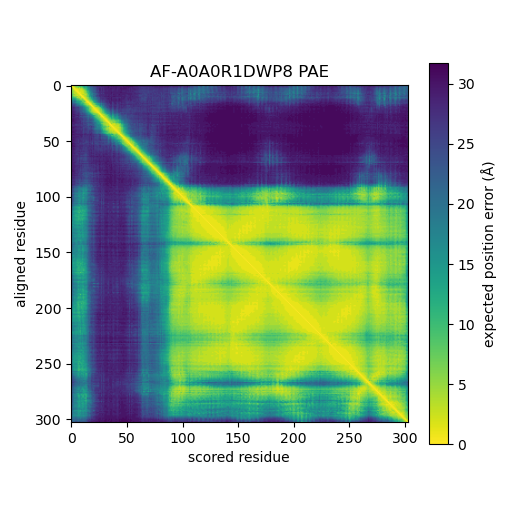A 1
ATOM 2397 C C . GLU A 1 301 ? -16.770 7.853 -0.266 1.00 45.22 301 GLU A C 1
ATOM 2399 O O . GLU A 1 301 ? -17.220 8.803 0.368 1.00 45.22 301 GLU A O 1
ATOM 2404 N N . ALA A 1 302 ? -16.856 6.611 0.217 1.00 36.66 302 ALA A N 1
ATOM 2405 C CA . ALA A 1 302 ? -17.499 6.288 1.495 1.00 36.66 302 ALA A CA 1
ATOM 2406 C C . ALA A 1 302 ? -16.579 6.433 2.734 1.00 36.66 302 ALA A C 1
ATOM 2408 O O . ALA A 1 302 ? -16.933 5.932 3.805 1.00 36.66 302 ALA A O 1
ATOM 2409 N N . GLY A 1 303 ? -15.407 7.071 2.599 1.00 34.78 303 GLY A N 1
ATOM 2410 C CA . GLY A 1 303 ? -14.386 7.220 3.650 1.00 34.78 303 GLY A CA 1
ATOM 2411 C C . GLY A 1 303 ? -13.999 8.663 3.933 1.00 34.78 303 GLY A C 1
ATOM 2412 O O . GLY A 1 303 ? -13.708 9.387 2.958 1.00 34.78 303 GLY A O 1
#

pLDDT: mean 70.03, std 25.03, range [23.66, 98.12]

InterPro domains:
  IPR000276 G protein-coupled receptor, rhodopsin-like [PR00237] (115-139)
  IPR000276 G protein-coupled receptor, rhodopsin-like [PR00237] (147-168)
  IPR000276 G protein-coupled receptor, rhodopsin-like [PR00237] (200-222)
  IPR017452 GPCR, rhodopsin-like, 7TM [PS50262] (130-303)
  IPR019427 7TM GPCR, serpentine receptor class w (Srw) [PF10324] (122-260)
  IPR052954 GPCR_Ligand_Interaction [PTHR46641] (78-299)

Secondary structure (DSSP, 8-state):
--HHHHHHHHHTTS------PPPPP-------PPPHHHHHHTT--------------------SSSSS--------------S--SS--S---HHHHHHHHT-TT-THHHHHIIIIIIIIHHHHHHHHHHHHHHHHHHTSGGG--HHHHHHHHHHHHHHHHHHHHIIIIITGGGHHHHSTTHHIIIIIHHHHHHHHHHHHHHHHHHHHHHHHHHHHHHHHHHH-HHHHHHHS-HHHHHHHHHHHHHHHHHHHGGGGGSEEEEEEEPTTSSPEEEEEEE-HHHH-HHHIIIIIIIIHHHHHS--

Organism: Drosophila yakuba (NCBI:txid7245)

Nearest PDB structures (foldseek):
  7w55-assembly1_R  TM=7.667E-01  e=3.539E-05  Homo sapiens
  8zh8-assembly1_R  TM=7.679E-01  e=3.903E-05  Homo sapiens
  8fn0-assembly1_A  TM=7.877E-01  e=1.394E-04  Rattus norvegicus
  8fmz-assembly1_A  TM=7.578E-01  e=2.765E-04  Rattus norvegicus
  7w56-assembly1_R  TM=6.546E-01  e=9.893E-05  Homo sapiens

Radius of gyration: 28.41 Å; Cα contacts (8 Å, |Δi|>4): 258; chains: 1; bounding box: 67×58×84 Å